Protein AF-A0A942BQK1-F1 (afdb_monomer_lite)

Structure (mmCIF, N/CA/C/O backbone):
data_AF-A0A942BQK1-F1
#
_entry.id   AF-A0A942BQK1-F1
#
loop_
_atom_site.group_PDB
_atom_site.id
_atom_site.type_symbol
_atom_site.label_atom_id
_atom_site.label_alt_id
_atom_site.label_comp_id
_atom_site.label_asym_id
_atom_site.label_entity_id
_atom_site.label_seq_id
_atom_site.pdbx_PDB_ins_code
_atom_site.Cartn_x
_atom_site.Cartn_y
_atom_site.Cartn_z
_atom_site.occupancy
_atom_site.B_iso_or_equiv
_atom_site.auth_seq_id
_atom_site.auth_comp_id
_atom_site.auth_asym_id
_atom_site.auth_atom_id
_atom_site.pdbx_PDB_model_num
ATOM 1 N N . MET A 1 1 ? -30.907 26.603 32.300 1.00 36.03 1 MET A N 1
ATOM 2 C CA . MET A 1 1 ? -31.462 25.713 31.264 1.00 36.03 1 MET A CA 1
ATOM 3 C C . MET A 1 1 ? -30.395 24.688 30.952 1.00 36.03 1 MET A C 1
ATOM 5 O O . MET A 1 1 ? -29.462 24.978 30.222 1.00 36.03 1 MET A O 1
ATOM 9 N N . THR A 1 2 ? -30.452 23.562 31.649 1.00 35.31 2 THR A N 1
ATOM 10 C CA . THR A 1 2 ? -29.649 22.375 31.368 1.00 35.31 2 THR A CA 1
ATOM 11 C C . THR A 1 2 ? -30.261 21.723 30.138 1.00 35.31 2 THR A C 1
ATOM 13 O O . THR A 1 2 ? -31.384 21.232 30.216 1.00 35.31 2 THR A O 1
ATOM 16 N N . GLU A 1 3 ? -29.575 21.792 28.996 1.00 35.88 3 GLU A N 1
ATOM 17 C CA . GLU A 1 3 ? -29.924 20.974 27.835 1.00 35.88 3 GLU A CA 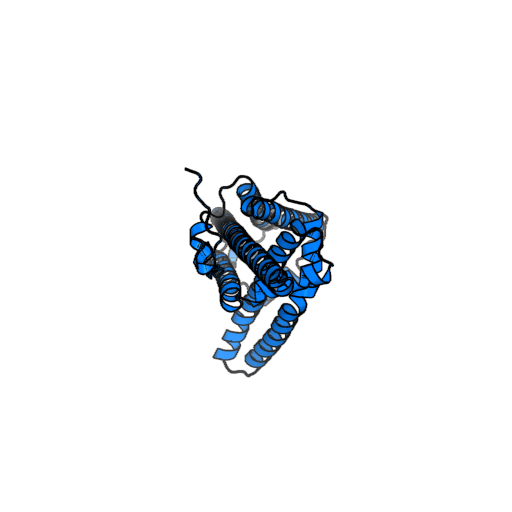1
ATOM 18 C C . GLU A 1 3 ? -29.889 19.513 28.283 1.00 35.88 3 GLU A C 1
ATOM 20 O O . GLU A 1 3 ? -28.840 18.973 28.638 1.00 35.88 3 GLU A O 1
ATOM 25 N N . SER A 1 4 ? -31.059 18.883 28.335 1.00 40.03 4 SER A N 1
ATOM 26 C CA . SER A 1 4 ? -31.153 17.436 28.366 1.00 40.03 4 SER A CA 1
ATOM 27 C C . SER A 1 4 ? -30.557 16.948 27.052 1.00 40.03 4 SER A C 1
ATOM 29 O O . SER A 1 4 ? -31.209 17.032 26.013 1.00 40.03 4 SER A O 1
ATOM 31 N N . HIS A 1 5 ? -29.305 16.490 27.075 1.00 42.09 5 HIS A N 1
ATOM 32 C CA . HIS A 1 5 ? -28.792 15.649 26.003 1.00 42.09 5 HIS A CA 1
ATOM 33 C C . HIS A 1 5 ? -29.666 14.392 25.971 1.00 42.09 5 HIS A C 1
ATOM 35 O O . HIS A 1 5 ? -29.462 13.457 26.747 1.00 42.09 5 HIS A O 1
ATOM 41 N N . GLU A 1 6 ? -30.699 14.423 25.129 1.00 51.16 6 GLU A N 1
ATOM 42 C CA . GLU A 1 6 ? -31.489 13.260 24.749 1.00 51.16 6 GLU A CA 1
ATOM 43 C C . GLU A 1 6 ? -30.509 12.179 24.295 1.00 51.16 6 GLU A C 1
ATOM 45 O O . GLU A 1 6 ? -29.689 12.405 23.400 1.00 51.16 6 GLU A O 1
ATOM 50 N N . ARG A 1 7 ? -30.527 11.024 24.971 1.00 55.69 7 ARG A N 1
ATOM 51 C CA . ARG A 1 7 ? -29.708 9.889 24.544 1.00 55.69 7 ARG A CA 1
ATOM 52 C C . ARG A 1 7 ? -30.152 9.494 23.134 1.00 55.69 7 ARG A C 1
ATOM 54 O O . ARG A 1 7 ? -31.357 9.347 22.924 1.00 55.69 7 ARG A O 1
ATOM 61 N N . PRO A 1 8 ? -29.219 9.294 22.192 1.00 53.94 8 PRO A N 1
ATOM 62 C CA . PRO A 1 8 ? -29.569 8.852 20.851 1.00 53.94 8 PRO A CA 1
ATOM 63 C C . PRO A 1 8 ? -30.293 7.502 20.926 1.00 53.94 8 PRO A C 1
ATOM 65 O O . PRO A 1 8 ? -29.850 6.593 21.625 1.00 53.94 8 PRO A O 1
ATOM 68 N N . VAL A 1 9 ? -31.426 7.387 20.232 1.00 60.22 9 VAL A N 1
ATOM 69 C CA . VAL A 1 9 ? -32.245 6.160 20.180 1.00 60.22 9 VAL A CA 1
ATOM 70 C C . VAL A 1 9 ? -31.764 5.245 19.047 1.00 60.22 9 VAL A C 1
ATOM 72 O O . VAL A 1 9 ? -31.902 4.024 19.114 1.00 60.22 9 VAL A O 1
ATOM 75 N N . SER A 1 10 ? -31.136 5.821 18.020 1.00 58.88 10 SER A N 1
ATOM 76 C CA . SER A 1 10 ? -30.525 5.114 16.899 1.00 58.88 10 SER A CA 1
ATOM 77 C C . SER A 1 10 ? -29.184 5.735 16.510 1.00 58.88 10 SER A C 1
ATOM 79 O O . SER A 1 10 ? -28.980 6.943 16.595 1.00 58.88 10 SER A O 1
ATOM 81 N N . ILE A 1 11 ? -28.272 4.919 15.973 1.00 57.97 11 ILE A N 1
ATOM 82 C CA . ILE A 1 11 ? -27.009 5.403 15.388 1.00 57.97 11 ILE A CA 1
ATOM 83 C C . ILE A 1 11 ? -27.225 6.324 14.177 1.00 57.97 11 ILE A C 1
ATOM 85 O O . ILE A 1 11 ? -26.330 7.070 13.784 1.00 57.97 11 ILE A O 1
ATOM 89 N N . HIS A 1 12 ? -28.413 6.263 13.572 1.00 59.88 12 HIS A N 1
ATOM 90 C CA . HIS A 1 12 ? -28.810 7.140 12.476 1.00 59.88 12 HIS A CA 1
ATOM 91 C C . HIS A 1 12 ? -29.176 8.555 12.941 1.00 59.88 12 HIS A C 1
ATOM 93 O O . HIS A 1 12 ? -29.188 9.459 12.107 1.00 59.88 12 HIS A O 1
ATOM 99 N N . ASP A 1 13 ? -29.410 8.746 14.242 1.00 58.25 13 ASP A N 1
ATOM 100 C CA . ASP A 1 13 ? -29.770 10.039 14.828 1.00 58.25 13 ASP A CA 1
ATOM 101 C C . ASP A 1 13 ? -28.526 10.871 15.183 1.00 58.25 13 ASP A C 1
ATOM 103 O O . ASP A 1 13 ? -28.621 12.085 15.349 1.00 58.25 13 ASP A O 1
ATOM 107 N N . GLU A 1 14 ? -27.339 10.249 15.242 1.00 58.75 14 GLU A N 1
ATOM 108 C CA . GLU A 1 14 ? -26.081 10.968 15.440 1.00 58.75 14 GLU A CA 1
ATOM 109 C C . GLU A 1 14 ? -25.562 11.568 14.116 1.00 58.75 14 GLU A C 1
ATOM 111 O O . GLU A 1 14 ? -25.154 10.832 13.200 1.00 58.75 14 GLU A O 1
ATOM 116 N N . PRO A 1 15 ? -25.520 12.911 13.986 1.00 58.66 15 PRO A N 1
ATOM 117 C CA . PRO A 1 15 ? -25.059 13.562 12.770 1.00 58.66 15 PRO A CA 1
ATOM 118 C C . PRO A 1 15 ? -23.592 13.208 12.498 1.00 58.66 15 PRO A C 1
ATOM 120 O O . PRO A 1 15 ? -22.679 13.630 13.203 1.00 58.66 15 PRO A O 1
ATOM 123 N N . GLY A 1 16 ? -23.365 12.437 11.432 1.00 67.00 16 GLY A N 1
ATOM 124 C CA . GLY A 1 16 ? -22.031 12.037 10.980 1.00 67.00 16 GLY A CA 1
ATOM 125 C C . GLY A 1 16 ? -21.682 10.557 11.153 1.00 67.00 16 GLY A C 1
ATOM 126 O O . GLY A 1 16 ? -20.652 10.159 10.615 1.00 67.00 16 GLY A O 1
ATOM 127 N N . LEU A 1 17 ? -22.523 9.730 11.795 1.00 74.94 17 LEU A N 1
ATOM 128 C CA . LEU A 1 17 ? -22.287 8.282 11.988 1.00 74.94 17 LEU A CA 1
ATOM 129 C C . LEU A 1 17 ? -23.033 7.355 11.012 1.00 74.94 17 LEU A C 1
ATOM 131 O O . LEU A 1 17 ? -23.065 6.137 11.197 1.00 74.94 17 LEU A O 1
ATOM 135 N N . GLY A 1 18 ? -23.571 7.901 9.920 1.00 75.00 18 GLY A N 1
ATOM 136 C CA . GLY A 1 18 ? -24.198 7.102 8.866 1.00 75.00 18 GLY A CA 1
ATOM 137 C C . GLY A 1 18 ? -23.266 6.032 8.255 1.00 75.00 18 GLY A C 1
ATOM 138 O O . GLY A 1 18 ? -22.034 6.123 8.359 1.00 75.00 18 GLY A O 1
ATOM 139 N N . PRO A 1 19 ? -23.829 5.009 7.581 1.00 76.56 19 PRO A N 1
ATOM 140 C CA . PRO A 1 19 ? -23.046 3.966 6.926 1.00 76.56 19 PRO A CA 1
ATOM 141 C C . PRO A 1 19 ? -22.181 4.571 5.813 1.00 76.56 19 PRO A C 1
ATOM 143 O O . PRO A 1 19 ? -22.684 5.082 4.814 1.00 76.56 19 PRO A O 1
ATOM 146 N N . ARG A 1 20 ? -20.858 4.518 5.994 1.00 85.88 20 ARG A N 1
ATOM 147 C CA . ARG A 1 20 ? -19.873 5.086 5.067 1.00 85.88 20 ARG A CA 1
ATOM 148 C C . ARG A 1 20 ? -18.801 4.062 4.728 1.00 85.88 20 ARG A C 1
ATOM 150 O O . ARG A 1 20 ? -18.154 3.510 5.614 1.00 85.88 20 ARG A O 1
ATOM 157 N N . GLY A 1 21 ? -18.597 3.848 3.434 1.00 86.38 21 GLY A N 1
ATOM 158 C CA . GLY A 1 21 ? -17.525 3.010 2.912 1.00 86.38 21 GLY A CA 1
ATOM 159 C C . GLY A 1 21 ? -16.200 3.764 2.718 1.00 86.38 21 GLY A C 1
ATOM 160 O O . GLY A 1 21 ? -16.190 5.006 2.711 1.00 86.38 21 GLY A O 1
ATOM 161 N N . PRO A 1 22 ? -15.072 3.047 2.550 1.00 89.00 22 PRO A N 1
ATOM 162 C CA . PRO A 1 22 ? -13.752 3.617 2.278 1.00 89.00 22 PRO A CA 1
ATOM 163 C C . PRO A 1 22 ? -13.703 4.694 1.187 1.00 89.00 22 PRO A C 1
ATOM 165 O O . PRO A 1 22 ? -12.992 5.688 1.349 1.00 89.00 22 PRO A O 1
ATOM 168 N N . TRP A 1 23 ? -14.456 4.547 0.091 1.00 92.00 23 TRP A N 1
ATOM 169 C CA . TRP A 1 23 ? -14.426 5.519 -1.013 1.00 92.00 23 TRP A CA 1
ATOM 170 C C . TRP A 1 23 ? -14.928 6.903 -0.607 1.00 92.00 23 TRP A C 1
ATOM 172 O O . TRP A 1 23 ? -14.429 7.912 -1.109 1.00 92.00 23 TRP A O 1
ATOM 182 N N . SER A 1 24 ? -15.856 6.967 0.351 1.00 91.38 24 SER A N 1
ATOM 183 C CA . SER A 1 24 ? -16.411 8.235 0.832 1.00 91.38 24 SER A CA 1
ATOM 184 C C . SER A 1 24 ? -15.367 9.130 1.512 1.00 91.38 24 SER A C 1
ATOM 186 O O . SER A 1 24 ? -15.575 10.336 1.619 1.00 91.38 24 SER A O 1
ATOM 188 N N . PHE A 1 25 ? -14.230 8.568 1.938 1.00 90.56 25 PHE A N 1
ATOM 189 C CA . PHE A 1 25 ? -13.158 9.293 2.626 1.00 90.56 25 PHE A CA 1
ATOM 190 C C . PHE A 1 25 ? -12.050 9.785 1.687 1.00 90.56 25 PHE A C 1
ATOM 192 O O . PHE A 1 25 ? -11.159 10.515 2.126 1.00 90.56 25 PHE A O 1
ATOM 199 N N . LEU A 1 26 ? -12.084 9.425 0.398 1.00 88.88 26 LEU A N 1
ATOM 200 C CA . LEU A 1 26 ? -11.042 9.800 -0.564 1.00 88.88 26 LEU A CA 1
ATOM 201 C C . LEU A 1 26 ? -10.900 11.319 -0.683 1.00 88.88 26 LEU A C 1
ATOM 203 O O . LEU A 1 26 ? -9.794 11.850 -0.593 1.00 88.88 26 LEU A O 1
ATOM 207 N N . LYS A 1 27 ? -12.020 12.033 -0.832 1.00 87.69 27 LYS A N 1
ATOM 208 C CA . LYS A 1 27 ? -12.021 13.494 -0.984 1.00 87.69 27 LYS A CA 1
ATOM 209 C C . LYS A 1 27 ? -11.527 14.200 0.282 1.00 87.69 27 LYS A C 1
ATOM 211 O O . LYS A 1 27 ? -10.695 15.096 0.197 1.00 87.69 27 LYS A O 1
ATOM 216 N N . GLU A 1 28 ? -11.985 13.753 1.448 1.00 86.00 28 GLU A N 1
ATOM 217 C CA . GLU A 1 28 ? -11.607 14.306 2.760 1.00 86.00 28 GLU A CA 1
ATOM 218 C C . GLU A 1 28 ? -10.127 14.070 3.102 1.00 86.00 28 GLU A C 1
ATOM 220 O O . GLU A 1 28 ? -9.515 14.811 3.870 1.00 86.00 28 GLU A O 1
ATOM 225 N N . SER A 1 29 ? -9.531 13.032 2.514 1.00 85.56 29 SER A N 1
ATOM 226 C CA . SER A 1 29 ? -8.146 12.637 2.770 1.00 85.56 29 SER A CA 1
ATOM 227 C C . SER A 1 29 ? -7.123 13.379 1.904 1.00 85.56 29 SER A C 1
ATOM 229 O O . SER A 1 29 ? -5.916 13.199 2.096 1.00 85.56 29 SER A O 1
ATOM 231 N N . ALA A 1 30 ? -7.570 14.220 0.967 1.00 80.62 30 ALA A N 1
ATOM 232 C CA . ALA A 1 30 ? -6.698 15.063 0.159 1.00 80.62 30 ALA A CA 1
ATOM 233 C C . ALA A 1 30 ? -6.281 16.343 0.925 1.00 80.62 30 ALA A C 1
ATOM 235 O O . ALA A 1 30 ? -7.073 16.884 1.694 1.00 80.62 30 ALA A O 1
ATOM 236 N N . PRO A 1 31 ? -5.052 16.868 0.741 1.00 72.00 31 PRO A N 1
ATOM 237 C CA . PRO A 1 31 ? -3.947 16.321 -0.049 1.00 72.00 31 PRO A CA 1
ATOM 238 C C . PRO A 1 31 ? -3.065 15.340 0.747 1.00 72.00 31 PRO A C 1
ATOM 240 O O . PRO A 1 31 ? -2.673 15.590 1.886 1.00 72.00 31 PRO A O 1
ATOM 243 N N . GLY A 1 32 ? -2.690 14.224 0.125 1.00 58.88 32 GLY A N 1
ATOM 244 C CA . GLY A 1 32 ? -2.044 13.087 0.789 1.00 58.88 32 GLY A CA 1
ATOM 245 C C . GLY A 1 32 ? -0.566 13.214 1.175 1.00 58.88 32 GLY A C 1
ATOM 246 O O . GLY A 1 32 ? -0.039 12.262 1.732 1.00 58.88 32 GLY A O 1
ATOM 247 N N . GLY A 1 33 ? 0.131 14.321 0.881 1.00 58.78 33 GLY A N 1
ATOM 248 C CA . GLY A 1 33 ? 1.608 14.311 0.877 1.00 58.78 33 GLY A CA 1
ATOM 249 C C . GLY A 1 33 ? 2.349 15.448 1.583 1.00 58.78 33 GLY A C 1
ATOM 250 O O . GLY A 1 33 ? 3.558 15.340 1.757 1.00 58.78 33 GLY A O 1
ATOM 251 N N . PHE A 1 34 ? 1.680 16.522 2.013 1.00 64.69 34 PHE A N 1
ATOM 252 C CA . PHE A 1 34 ? 2.375 17.741 2.472 1.00 64.69 34 PHE A CA 1
ATOM 253 C C . PHE A 1 34 ? 2.489 17.899 3.996 1.00 64.69 34 PHE A C 1
ATOM 255 O O . PHE A 1 34 ? 2.969 18.925 4.472 1.00 64.69 34 PHE A O 1
ATOM 262 N N . SER A 1 35 ? 2.091 16.897 4.787 1.00 68.25 35 SER A N 1
ATOM 263 C CA . SER A 1 35 ? 2.329 16.931 6.236 1.00 68.25 35 SER A CA 1
ATOM 264 C C . SER A 1 35 ? 3.811 16.693 6.572 1.00 68.25 35 SER A C 1
ATOM 266 O O . SER A 1 35 ? 4.585 16.199 5.747 1.00 68.25 35 SER A O 1
ATOM 268 N N . GLY A 1 36 ? 4.227 17.010 7.805 1.00 71.25 36 GLY A N 1
ATOM 269 C CA . GLY A 1 36 ? 5.602 16.785 8.272 1.00 71.25 36 GLY A CA 1
ATOM 270 C C . GLY A 1 36 ? 6.096 15.349 8.048 1.00 71.25 36 GLY A C 1
ATOM 271 O O . GLY A 1 36 ? 7.174 15.153 7.492 1.00 71.25 36 GLY A O 1
ATOM 272 N N . SER A 1 37 ? 5.279 14.353 8.392 1.00 70.62 37 SER A N 1
ATOM 273 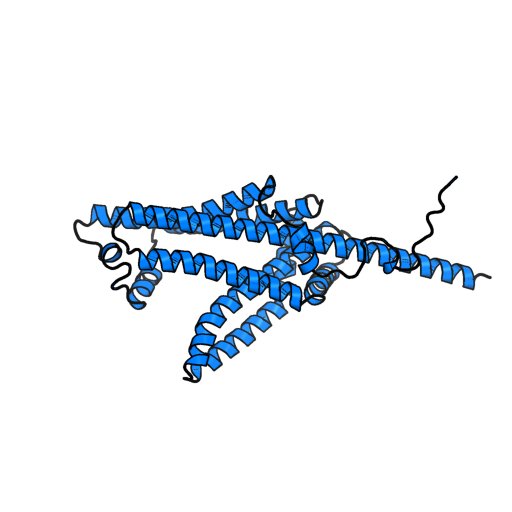C CA . SER A 1 37 ? 5.529 12.928 8.129 1.00 70.62 37 SER A CA 1
ATOM 274 C C . SER A 1 37 ? 5.396 12.538 6.652 1.00 70.62 37 SER A C 1
ATOM 276 O O . SER A 1 37 ? 6.138 11.676 6.183 1.00 70.62 37 SER A O 1
ATOM 278 N N . GLY A 1 38 ? 4.512 13.198 5.896 1.00 74.50 38 GLY A N 1
ATOM 279 C CA . GLY A 1 38 ? 4.363 13.001 4.450 1.00 74.50 38 GLY A CA 1
ATOM 280 C C . GLY A 1 38 ? 5.633 13.352 3.668 1.00 74.50 38 GLY A C 1
ATOM 281 O O . GLY A 1 38 ? 6.001 12.640 2.737 1.00 74.50 38 GLY A O 1
ATOM 282 N N . ARG A 1 39 ? 6.386 14.369 4.112 1.00 81.50 39 ARG A N 1
ATOM 283 C CA . ARG A 1 39 ? 7.685 14.738 3.514 1.00 81.50 39 ARG A CA 1
ATOM 284 C C . ARG A 1 39 ? 8.745 13.641 3.639 1.00 81.50 39 ARG A C 1
ATOM 286 O O . ARG A 1 39 ? 9.497 13.424 2.695 1.00 81.50 39 ARG A O 1
ATOM 293 N N . TRP A 1 40 ? 8.779 12.912 4.757 1.00 81.38 40 TRP A N 1
ATOM 294 C CA . TRP A 1 40 ? 9.679 11.761 4.921 1.00 81.38 40 TRP A CA 1
ATOM 295 C C . TRP A 1 40 ? 9.328 10.616 3.976 1.00 81.38 40 TRP A C 1
ATOM 297 O O . TRP A 1 40 ? 10.217 9.937 3.468 1.00 81.38 40 TRP A O 1
ATOM 307 N N . LEU A 1 41 ? 8.035 10.428 3.709 1.00 82.69 41 LEU A N 1
ATOM 308 C CA . LEU A 1 41 ? 7.563 9.447 2.744 1.00 82.69 41 LEU A CA 1
ATOM 309 C C . LEU A 1 41 ? 7.985 9.841 1.318 1.00 82.69 41 LEU A C 1
ATOM 311 O O . LEU A 1 41 ? 8.549 9.010 0.613 1.00 82.69 41 LEU A O 1
ATOM 315 N N . LEU A 1 42 ? 7.823 11.111 0.928 1.00 83.50 42 LEU A N 1
ATOM 316 C CA . LEU A 1 42 ? 8.332 11.629 -0.352 1.00 83.50 42 LEU A CA 1
ATOM 317 C C . LEU A 1 42 ? 9.854 11.446 -0.483 1.00 83.50 42 LEU A C 1
ATOM 319 O O . LEU A 1 42 ? 10.320 10.923 -1.491 1.00 83.50 42 LEU A O 1
ATOM 323 N N . GLY A 1 43 ? 10.620 11.818 0.548 1.00 79.31 43 GLY A N 1
ATOM 324 C CA . GLY A 1 43 ? 12.080 11.689 0.556 1.00 79.31 43 GLY A CA 1
ATOM 325 C C . GLY A 1 43 ? 12.567 10.239 0.472 1.00 79.31 43 GLY A C 1
ATOM 326 O O . GLY A 1 43 ? 13.496 9.952 -0.278 1.00 79.31 43 GLY A O 1
ATOM 327 N N . GLY A 1 44 ? 11.916 9.309 1.180 1.00 79.38 44 GLY A N 1
ATOM 328 C CA . GLY A 1 44 ? 12.255 7.883 1.128 1.00 79.38 44 GLY A CA 1
ATOM 329 C C . GLY A 1 44 ? 12.033 7.272 -0.258 1.00 79.38 44 GLY A C 1
ATOM 330 O O . GLY A 1 44 ? 12.902 6.571 -0.771 1.00 79.38 44 GLY A O 1
ATOM 331 N N . TRP A 1 45 ? 10.905 7.590 -0.900 1.00 82.94 45 TRP A N 1
ATOM 332 C CA . TRP A 1 45 ? 10.623 7.154 -2.272 1.00 82.94 45 TRP A CA 1
ATOM 333 C C . TRP A 1 45 ? 11.554 7.795 -3.299 1.00 82.94 45 TRP A C 1
ATOM 335 O O . TRP A 1 45 ? 11.983 7.122 -4.234 1.00 82.94 45 TRP A O 1
ATOM 345 N N . LEU A 1 46 ? 11.908 9.068 -3.110 1.00 80.25 46 LEU A N 1
ATOM 346 C CA . LEU A 1 46 ? 12.890 9.746 -3.947 1.00 80.25 46 LEU A CA 1
ATOM 347 C C . LEU A 1 46 ? 14.254 9.047 -3.851 1.00 80.25 46 LEU A C 1
ATOM 349 O O . LEU A 1 46 ? 14.842 8.738 -4.878 1.00 80.25 46 LEU A O 1
ATOM 353 N N . LEU A 1 47 ? 14.719 8.718 -2.641 1.00 73.38 47 LEU A N 1
ATOM 354 C CA . LEU A 1 47 ? 15.974 7.991 -2.427 1.00 73.38 47 LEU A CA 1
ATOM 355 C C . LEU A 1 47 ? 15.946 6.592 -3.067 1.00 73.38 47 LEU A C 1
ATOM 357 O O . LEU A 1 47 ? 16.918 6.188 -3.703 1.00 73.38 47 LEU A O 1
ATOM 361 N N . MET A 1 48 ? 14.815 5.886 -2.962 1.00 72.69 48 MET A N 1
ATOM 362 C CA . MET A 1 48 ? 14.610 4.575 -3.588 1.00 72.69 48 MET A CA 1
ATOM 363 C C . MET A 1 48 ? 14.606 4.639 -5.123 1.00 72.69 48 MET A C 1
ATOM 365 O O . MET A 1 48 ? 15.040 3.689 -5.763 1.00 72.69 48 MET A O 1
ATOM 369 N N . ALA A 1 49 ? 14.135 5.736 -5.721 1.00 71.69 49 ALA A N 1
ATOM 370 C CA . ALA A 1 49 ? 14.128 5.919 -7.174 1.00 71.69 49 ALA A CA 1
ATOM 371 C C . ALA A 1 49 ? 15.474 6.422 -7.714 1.00 71.69 49 ALA A C 1
ATOM 373 O O . ALA A 1 49 ? 15.940 5.978 -8.761 1.00 71.69 49 ALA A O 1
ATOM 374 N N . ILE A 1 50 ? 16.111 7.335 -6.981 1.00 66.94 50 ILE A N 1
ATOM 375 C CA . ILE A 1 50 ? 17.380 7.965 -7.341 1.00 66.94 50 ILE A CA 1
ATOM 376 C C . ILE A 1 50 ? 18.540 6.986 -7.180 1.00 66.94 50 ILE A C 1
ATOM 378 O O . ILE A 1 50 ? 19.373 6.918 -8.071 1.00 66.94 50 ILE A O 1
ATOM 382 N N . GLY A 1 51 ? 18.601 6.200 -6.102 1.00 64.75 51 GLY A N 1
ATOM 383 C CA . GLY A 1 51 ? 19.730 5.296 -5.842 1.00 64.75 51 GLY A CA 1
ATOM 384 C C . GLY A 1 51 ? 20.028 4.342 -7.010 1.00 64.75 51 GLY A C 1
ATOM 385 O O . GLY A 1 51 ? 21.119 4.408 -7.576 1.00 64.75 51 GLY A O 1
ATOM 386 N N . PRO A 1 52 ? 19.060 3.512 -7.440 1.00 61.66 52 PRO A N 1
ATOM 387 C CA . PRO A 1 52 ? 19.216 2.638 -8.598 1.00 61.66 52 PRO A CA 1
ATOM 388 C C . PRO A 1 52 ? 19.456 3.412 -9.897 1.00 61.66 52 PRO A C 1
ATOM 390 O O . PRO A 1 52 ? 20.311 3.016 -10.678 1.00 61.66 52 PRO A O 1
ATOM 393 N N . ALA A 1 53 ? 18.765 4.537 -10.122 1.00 60.78 53 ALA A N 1
ATOM 394 C CA . ALA A 1 53 ? 18.944 5.339 -11.334 1.00 60.78 53 ALA A CA 1
ATOM 395 C C . ALA A 1 53 ? 20.352 5.954 -11.439 1.00 60.78 53 ALA A C 1
ATOM 397 O O . ALA A 1 53 ? 20.927 5.968 -12.522 1.00 60.78 53 ALA A O 1
ATOM 398 N N . PHE A 1 54 ? 20.931 6.423 -10.329 1.00 61.69 54 PHE A N 1
ATOM 399 C CA . PHE A 1 54 ? 22.285 6.981 -10.276 1.00 61.69 54 PHE A CA 1
ATOM 400 C C . PHE A 1 54 ? 23.357 5.904 -10.376 1.00 61.69 54 PHE A C 1
ATOM 402 O O . PHE A 1 54 ? 24.336 6.106 -11.091 1.00 61.69 54 PHE A O 1
ATOM 409 N N . LEU A 1 55 ? 23.178 4.759 -9.712 1.00 60.91 55 LEU A N 1
ATOM 410 C CA . LEU A 1 55 ? 24.059 3.603 -9.895 1.00 60.91 55 LEU A CA 1
ATOM 411 C C . LEU A 1 55 ? 24.055 3.151 -11.355 1.00 60.91 55 LEU A C 1
ATOM 413 O O . LEU A 1 55 ? 25.113 2.898 -11.925 1.00 60.91 55 LEU A O 1
ATOM 417 N N . TRP A 1 56 ? 22.879 3.137 -11.982 1.00 55.94 56 TRP A N 1
ATOM 418 C CA . TRP A 1 56 ? 22.738 2.709 -13.363 1.00 55.94 56 TRP A CA 1
ATOM 419 C C . TRP A 1 56 ? 23.291 3.722 -14.364 1.00 55.94 56 TRP A C 1
ATOM 421 O O . TRP A 1 56 ? 24.039 3.352 -15.264 1.00 55.94 56 TRP A O 1
ATOM 431 N N . ALA A 1 57 ? 23.043 5.014 -14.147 1.00 57.56 57 ALA A N 1
ATOM 432 C CA . ALA A 1 57 ? 23.661 6.083 -14.923 1.00 57.56 57 ALA A CA 1
ATOM 433 C C . ALA A 1 57 ? 25.193 6.084 -14.781 1.00 57.56 57 ALA A C 1
ATOM 435 O O . ALA A 1 57 ? 25.890 6.263 -15.776 1.00 57.56 57 ALA A O 1
ATOM 436 N N . SER A 1 58 ? 25.720 5.849 -13.575 1.00 56.81 58 SER A N 1
ATOM 437 C CA . SER A 1 58 ? 27.167 5.828 -13.319 1.00 56.81 58 SER A CA 1
ATOM 438 C C . SER A 1 58 ? 27.830 4.614 -13.961 1.00 56.81 58 SER A C 1
ATOM 440 O O . SER A 1 58 ? 28.856 4.767 -14.612 1.00 56.81 58 SER A O 1
ATOM 442 N N . TYR A 1 59 ? 27.218 3.432 -13.853 1.00 54.56 59 TYR A N 1
ATOM 443 C CA . TYR A 1 59 ? 27.681 2.215 -14.523 1.00 54.56 59 TYR A CA 1
ATOM 444 C C . TYR A 1 59 ? 27.712 2.378 -16.048 1.00 54.56 59 TYR A C 1
ATOM 446 O O . TYR A 1 59 ? 28.720 2.071 -16.685 1.00 54.56 59 TYR A O 1
ATOM 454 N N . LEU A 1 60 ? 26.639 2.927 -16.632 1.00 52.66 60 LEU A N 1
ATOM 455 C CA . LEU A 1 60 ? 26.572 3.204 -18.067 1.00 52.66 60 LEU A CA 1
ATOM 456 C C . LEU A 1 60 ? 27.636 4.230 -18.492 1.00 52.66 60 LEU A C 1
ATOM 458 O O . LEU A 1 60 ? 28.295 4.031 -19.509 1.00 52.66 60 LEU A O 1
ATOM 462 N N . MET A 1 61 ? 27.855 5.293 -17.706 1.00 54.38 61 MET A N 1
ATOM 463 C CA . MET A 1 61 ? 28.902 6.287 -17.980 1.00 54.38 61 MET A CA 1
ATOM 464 C C . MET A 1 61 ? 30.320 5.708 -17.862 1.00 54.38 61 MET A C 1
ATOM 466 O O . MET A 1 61 ? 31.177 6.029 -18.686 1.00 54.38 61 MET A O 1
ATOM 470 N N . ASP A 1 62 ? 30.583 4.851 -16.881 1.00 49.94 62 ASP A N 1
ATOM 471 C CA . ASP A 1 62 ? 31.904 4.250 -16.674 1.00 49.94 62 ASP A CA 1
ATOM 472 C C . ASP A 1 62 ? 32.245 3.250 -17.793 1.00 49.94 62 ASP A C 1
ATOM 474 O O . ASP A 1 62 ? 33.327 3.297 -18.379 1.00 49.94 62 ASP A O 1
ATOM 478 N N . HIS A 1 63 ? 31.261 2.454 -18.227 1.00 46.78 63 HIS A N 1
ATOM 479 C CA . HIS A 1 63 ? 31.404 1.575 -19.393 1.00 46.78 63 HIS A CA 1
ATOM 480 C C . HIS A 1 63 ? 31.657 2.346 -20.697 1.00 46.78 63 HIS A C 1
ATOM 482 O O . HIS A 1 63 ? 32.420 1.873 -21.541 1.00 46.78 63 HIS A O 1
ATOM 488 N N . THR A 1 64 ? 31.087 3.548 -20.857 1.00 45.88 64 THR A N 1
ATOM 489 C CA . THR A 1 64 ? 31.391 4.421 -22.009 1.00 45.88 64 THR A CA 1
ATOM 490 C C . THR A 1 64 ? 32.775 5.074 -21.948 1.00 45.88 64 THR A C 1
ATOM 492 O O . THR A 1 64 ? 33.288 5.483 -22.986 1.00 45.88 64 THR A O 1
ATOM 495 N N . ARG A 1 65 ? 33.392 5.183 -20.762 1.00 43.97 65 ARG A N 1
ATOM 496 C CA . ARG A 1 65 ? 34.698 5.840 -20.573 1.00 43.97 65 ARG A CA 1
ATOM 497 C C . ARG A 1 65 ? 35.882 4.877 -20.628 1.00 43.97 65 ARG A C 1
ATOM 499 O O . ARG A 1 65 ? 36.927 5.263 -21.138 1.00 43.97 65 ARG A O 1
ATOM 506 N N . VAL A 1 66 ? 35.735 3.655 -20.116 1.00 40.84 66 VAL A N 1
ATOM 507 C CA . VAL A 1 66 ? 36.860 2.717 -19.937 1.00 40.84 66 VAL A CA 1
ATOM 508 C C . VAL A 1 66 ? 37.118 1.840 -21.168 1.00 40.84 66 VAL A C 1
ATOM 510 O O . VAL A 1 66 ? 38.247 1.409 -21.379 1.00 40.84 66 VAL A O 1
ATOM 513 N N . SER A 1 67 ? 36.117 1.587 -22.016 1.00 36.25 67 SER A N 1
ATOM 514 C CA . SER A 1 67 ? 36.245 0.561 -23.061 1.00 36.25 67 SER A CA 1
ATOM 515 C C . SER A 1 67 ? 36.677 1.050 -24.446 1.00 36.25 67 SER A C 1
ATOM 517 O O . SER A 1 67 ? 36.969 0.196 -25.275 1.00 36.25 67 SER A O 1
ATOM 519 N N . GLY A 1 68 ? 36.732 2.360 -24.748 1.00 36.97 68 GLY A N 1
ATOM 520 C CA . GLY A 1 68 ? 37.134 2.884 -26.077 1.00 36.97 68 GLY A CA 1
ATOM 521 C C . GLY A 1 68 ? 36.359 2.309 -27.283 1.00 36.97 68 GLY A C 1
ATOM 522 O O . GLY A 1 68 ? 36.636 2.632 -28.434 1.00 36.97 68 GLY A O 1
ATOM 523 N N . GLY A 1 69 ? 35.378 1.462 -27.010 1.00 36.69 69 GLY A N 1
ATOM 524 C CA . GLY A 1 69 ? 34.571 0.687 -27.914 1.00 36.69 69 GLY A CA 1
ATOM 525 C C . GLY A 1 69 ? 33.145 0.941 -27.492 1.00 36.69 69 GLY A C 1
ATOM 526 O O . GLY A 1 69 ? 32.828 1.074 -26.309 1.00 36.69 69 GLY A O 1
ATOM 527 N N . TRP A 1 70 ? 32.289 1.116 -28.480 1.00 34.66 70 TRP A N 1
ATOM 528 C CA . TRP A 1 70 ? 30.899 1.419 -28.245 1.00 34.66 70 TRP A CA 1
ATOM 529 C C . TRP A 1 70 ? 30.308 0.260 -27.449 1.00 34.66 70 TRP A C 1
ATOM 531 O O . TRP A 1 70 ? 30.094 -0.825 -27.985 1.00 34.66 70 TRP A O 1
ATOM 541 N N . SER A 1 71 ? 30.049 0.480 -26.157 1.00 38.88 71 SER A N 1
ATOM 542 C CA . SER A 1 71 ? 29.013 -0.280 -25.477 1.00 38.88 71 SER A CA 1
ATOM 543 C C . SER A 1 71 ? 27.793 -0.168 -26.380 1.00 38.88 71 SER A C 1
ATOM 545 O O . SER A 1 71 ? 27.312 0.925 -26.674 1.00 38.88 71 SER A O 1
ATOM 547 N N . ALA A 1 72 ? 27.364 -1.299 -26.919 1.00 41.09 72 ALA A N 1
ATOM 548 C CA . ALA A 1 72 ? 26.264 -1.358 -27.862 1.00 41.09 72 ALA A CA 1
ATOM 549 C C . ALA A 1 72 ? 24.936 -0.966 -27.169 1.00 41.09 72 ALA A C 1
ATOM 551 O O . ALA A 1 72 ? 23.943 -0.680 -27.827 1.00 41.09 72 ALA A O 1
ATOM 552 N N . LEU A 1 73 ? 24.913 -0.879 -25.830 1.00 39.62 73 LEU A N 1
ATOM 553 C CA . LEU A 1 73 ? 23.707 -0.597 -25.054 1.00 39.62 73 LEU A CA 1
ATOM 554 C C . LEU A 1 73 ? 23.145 0.821 -25.254 1.00 39.62 73 LEU A C 1
ATOM 556 O O . LEU A 1 73 ? 21.956 0.911 -25.538 1.00 39.62 73 LEU A O 1
ATOM 560 N N . PRO A 1 74 ? 23.913 1.927 -25.142 1.00 44.53 74 PRO A N 1
ATOM 561 C CA . PRO A 1 74 ? 23.392 3.263 -25.445 1.00 44.53 74 PRO A CA 1
ATOM 562 C C . PRO A 1 74 ? 23.013 3.437 -26.926 1.00 44.53 74 PRO A C 1
ATOM 564 O O . PRO A 1 74 ? 21.977 4.025 -27.233 1.00 44.53 74 PRO A O 1
ATOM 567 N N . ALA A 1 75 ? 23.802 2.867 -27.845 1.00 40.69 75 ALA A N 1
ATOM 568 C CA . ALA A 1 75 ? 23.562 2.968 -29.287 1.00 40.69 75 ALA A CA 1
ATOM 569 C C . ALA A 1 75 ? 22.356 2.135 -29.774 1.00 40.69 75 ALA A C 1
ATOM 571 O O . ALA A 1 75 ? 21.710 2.530 -30.739 1.00 40.69 75 ALA A O 1
ATOM 572 N N . HIS A 1 76 ? 22.013 1.031 -29.097 1.00 42.16 76 HIS A N 1
ATOM 573 C CA . HIS A 1 76 ? 20.877 0.161 -29.443 1.00 42.16 76 HIS A CA 1
ATOM 574 C C . HIS A 1 76 ? 19.687 0.266 -28.481 1.00 42.16 76 HIS A C 1
ATOM 576 O O . HIS A 1 76 ? 18.706 -0.472 -28.629 1.00 42.16 76 HIS A O 1
ATOM 582 N N . TRP A 1 77 ? 19.722 1.191 -27.517 1.00 44.84 77 TRP A N 1
ATOM 583 C CA . TRP A 1 77 ? 18.592 1.465 -26.632 1.00 44.84 77 TRP A CA 1
ATOM 584 C C . TRP A 1 77 ? 17.417 2.011 -27.447 1.00 44.84 77 TRP A C 1
ATOM 586 O O . TRP A 1 77 ? 17.423 3.170 -27.864 1.00 44.84 77 TRP A O 1
ATOM 596 N N . GLY A 1 78 ? 16.412 1.165 -27.667 1.00 48.19 78 GLY A N 1
ATOM 597 C CA . GLY A 1 78 ? 15.254 1.460 -28.511 1.00 48.19 78 GLY A CA 1
ATOM 598 C C . GLY A 1 78 ? 15.323 0.889 -29.932 1.00 48.19 78 GLY A C 1
ATOM 599 O O . GLY A 1 78 ? 14.292 0.898 -30.600 1.00 48.19 78 GLY A O 1
ATOM 600 N N . GLU A 1 79 ? 16.464 0.343 -30.375 1.00 42.50 79 GLU A N 1
ATOM 601 C CA . GLU A 1 79 ? 16.605 -0.218 -31.730 1.00 42.50 79 GLU A CA 1
ATOM 602 C C . GLU A 1 79 ? 16.934 -1.719 -31.768 1.00 42.50 79 GLU A C 1
ATOM 604 O O . GLU A 1 79 ? 16.387 -2.402 -32.629 1.00 42.50 79 GLU A O 1
ATOM 609 N N . GLN A 1 80 ? 17.718 -2.287 -30.840 1.00 44.19 80 GLN A N 1
ATOM 610 C CA . GLN A 1 80 ? 18.034 -3.731 -30.829 1.00 44.19 80 GLN A CA 1
ATOM 611 C C . GLN A 1 80 ? 18.446 -4.235 -29.434 1.00 44.19 80 GLN A C 1
ATOM 613 O O . GLN A 1 80 ? 19.574 -4.663 -29.236 1.00 44.19 80 GLN A O 1
ATOM 618 N N . LEU A 1 81 ? 17.549 -4.190 -28.447 1.00 41.78 81 LEU A N 1
ATOM 619 C CA . LEU A 1 81 ? 17.724 -4.991 -27.228 1.00 41.78 81 LEU A CA 1
ATOM 620 C C . LEU A 1 81 ? 16.725 -6.141 -27.269 1.00 41.78 81 LEU A C 1
ATOM 622 O O . LEU A 1 81 ? 15.524 -5.949 -27.058 1.00 41.78 81 LEU A O 1
ATOM 626 N N . ASN A 1 82 ? 17.217 -7.334 -27.596 1.00 40.88 82 ASN A N 1
ATOM 627 C CA . ASN A 1 82 ? 16.413 -8.547 -27.577 1.00 40.88 82 ASN A CA 1
ATOM 628 C C . ASN A 1 82 ? 16.092 -8.899 -26.113 1.00 40.88 82 ASN A C 1
ATOM 630 O O . ASN A 1 82 ? 16.933 -8.743 -25.229 1.00 40.88 82 ASN A O 1
ATOM 634 N N . ALA A 1 83 ? 14.890 -9.409 -25.829 1.00 40.09 83 ALA A N 1
ATOM 635 C CA . ALA A 1 83 ? 14.487 -9.822 -24.481 1.00 40.09 83 ALA A CA 1
ATOM 636 C C . ALA A 1 83 ? 15.497 -10.793 -23.832 1.00 40.09 83 ALA A C 1
ATOM 638 O O . ALA A 1 83 ? 15.660 -10.786 -22.616 1.00 40.09 83 ALA A O 1
ATOM 639 N N . LYS A 1 84 ? 16.220 -11.569 -24.653 1.00 37.72 84 LYS A N 1
ATOM 640 C CA . LYS A 1 84 ? 17.334 -12.433 -24.243 1.00 37.72 84 LYS A CA 1
ATOM 641 C C . LYS A 1 84 ? 18.550 -11.664 -23.704 1.00 37.72 84 LYS A C 1
ATOM 643 O O . LYS A 1 84 ? 19.135 -12.106 -22.730 1.00 37.72 84 LYS A O 1
ATOM 648 N N . GLU A 1 85 ? 18.916 -10.525 -24.284 1.00 42.28 85 GLU A N 1
ATOM 649 C CA . GLU A 1 85 ? 20.056 -9.699 -23.840 1.00 42.28 85 GLU A CA 1
ATOM 650 C C . GLU A 1 85 ? 19.715 -8.919 -22.572 1.00 42.28 85 GLU A C 1
ATOM 652 O O . GLU A 1 85 ? 20.553 -8.755 -21.693 1.00 42.28 85 GLU A O 1
ATOM 657 N N . LEU A 1 86 ? 18.454 -8.496 -22.443 1.00 43.56 86 LEU A N 1
ATOM 658 C CA . LEU A 1 86 ? 17.934 -7.920 -21.207 1.00 43.56 86 LEU A CA 1
ATOM 659 C C . LEU A 1 86 ? 17.932 -8.975 -20.089 1.00 43.56 86 LEU A C 1
ATOM 661 O O . LEU A 1 86 ? 18.358 -8.686 -18.977 1.00 43.56 86 LEU A O 1
ATOM 665 N N . PHE A 1 87 ? 17.519 -10.208 -20.398 1.00 38.62 87 PHE A N 1
ATOM 666 C CA . PHE A 1 87 ? 17.594 -11.339 -19.474 1.00 38.62 87 PHE A CA 1
ATOM 667 C C . PHE A 1 87 ? 19.047 -11.681 -19.118 1.00 38.62 87 PHE A C 1
ATOM 669 O O . PHE A 1 87 ? 19.351 -11.771 -17.942 1.00 38.62 87 PHE A O 1
ATOM 676 N N . GLU A 1 88 ? 19.973 -11.760 -20.079 1.00 40.59 88 GLU A N 1
ATOM 677 C CA . GLU A 1 88 ? 21.402 -11.986 -19.810 1.00 40.59 88 GLU A CA 1
ATOM 678 C C . GLU A 1 88 ? 22.047 -10.840 -19.011 1.00 40.59 88 GLU A C 1
ATOM 680 O O . GLU A 1 88 ? 22.911 -11.107 -18.187 1.00 40.59 88 GLU A O 1
ATOM 685 N N . LEU A 1 89 ? 21.609 -9.586 -19.162 1.00 43.75 89 LEU A N 1
ATOM 686 C CA . LEU A 1 89 ? 22.062 -8.460 -18.333 1.00 43.75 89 LEU A CA 1
ATOM 687 C C . LEU A 1 89 ? 21.541 -8.541 -16.888 1.00 43.75 89 LEU A C 1
ATOM 689 O O . LEU A 1 89 ? 22.218 -8.091 -15.970 1.00 43.75 89 LEU A O 1
ATOM 693 N N . PHE A 1 90 ? 20.349 -9.104 -16.678 1.00 43.44 90 PHE A N 1
ATOM 694 C CA . PHE A 1 90 ? 19.778 -9.327 -15.345 1.00 43.44 90 PHE A CA 1
ATOM 695 C C . PHE A 1 90 ? 20.268 -10.629 -14.687 1.00 43.44 90 PHE A C 1
ATOM 697 O O . PHE A 1 90 ? 20.355 -10.682 -13.464 1.00 43.44 90 PHE A O 1
ATOM 704 N N . ASP A 1 91 ? 20.598 -11.648 -15.481 1.00 38.84 91 ASP A N 1
ATOM 705 C CA . ASP A 1 91 ? 20.974 -13.002 -15.044 1.00 38.84 91 ASP A CA 1
ATOM 706 C C . ASP A 1 91 ? 22.505 -13.170 -14.939 1.00 38.84 91 ASP A C 1
ATOM 708 O O . ASP A 1 91 ? 23.001 -13.827 -14.030 1.00 38.84 91 ASP A O 1
ATOM 712 N N . ARG A 1 92 ? 23.274 -12.501 -15.817 1.00 39.03 92 ARG A N 1
ATOM 713 C CA . ARG A 1 92 ? 24.750 -12.372 -15.762 1.00 39.03 92 ARG A CA 1
ATOM 714 C C . ARG A 1 92 ? 25.222 -10.998 -15.301 1.00 39.03 92 ARG A C 1
ATOM 716 O O . ARG A 1 92 ? 26.420 -10.721 -15.344 1.00 39.03 92 ARG A O 1
ATOM 723 N N . GLY A 1 93 ? 24.302 -10.126 -14.891 1.00 45.28 93 GLY A N 1
ATOM 724 C CA . GLY A 1 93 ? 24.605 -8.886 -14.185 1.00 45.28 93 GLY A CA 1
ATOM 725 C C . GLY A 1 93 ? 25.174 -9.211 -12.816 1.00 45.28 93 GLY A C 1
ATOM 726 O O . GLY A 1 93 ? 24.534 -8.987 -11.791 1.00 45.28 93 GLY A O 1
ATOM 727 N N . GLU A 1 94 ? 26.368 -9.787 -12.802 1.00 42.81 94 GLU A N 1
ATOM 728 C CA . GLU A 1 94 ? 27.179 -9.981 -11.627 1.00 42.81 94 GLU A CA 1
ATOM 729 C C . GLU A 1 94 ? 27.492 -8.590 -11.081 1.00 42.81 94 GLU A C 1
ATOM 731 O O . GLU A 1 94 ? 28.518 -7.982 -11.380 1.00 42.81 94 GLU A O 1
ATOM 736 N N . VAL A 1 95 ? 26.618 -8.062 -10.221 1.00 44.19 95 VAL A N 1
ATOM 737 C CA . VAL A 1 95 ? 27.024 -7.034 -9.263 1.00 44.19 95 VAL A CA 1
ATOM 738 C C . VAL A 1 95 ? 27.864 -7.738 -8.191 1.00 44.19 95 VAL A C 1
ATOM 740 O O . VAL A 1 95 ? 27.518 -7.790 -7.012 1.00 44.19 95 VAL A O 1
ATOM 743 N N . HIS A 1 96 ? 28.952 -8.375 -8.623 1.00 38.41 96 HIS A N 1
ATOM 744 C CA . HIS A 1 96 ? 29.936 -8.988 -7.760 1.00 38.41 96 HIS A CA 1
ATOM 745 C C . HIS A 1 96 ? 30.858 -7.890 -7.255 1.00 38.41 96 HIS A C 1
ATOM 747 O O . HIS A 1 96 ? 31.585 -7.237 -7.999 1.00 38.41 96 HIS A O 1
ATOM 753 N N . GLY A 1 97 ? 30.756 -7.649 -5.952 1.00 47.69 97 GLY A N 1
ATOM 754 C CA . GLY A 1 97 ? 31.550 -6.663 -5.244 1.00 47.69 97 GLY A CA 1
ATOM 755 C C . GLY A 1 97 ? 30.762 -5.956 -4.139 1.00 47.69 97 GLY A C 1
ATOM 756 O O . GLY A 1 97 ? 29.540 -6.096 -4.034 1.00 47.69 97 GLY A O 1
ATOM 757 N N . PRO A 1 98 ? 31.447 -5.153 -3.309 1.00 46.81 98 PRO A N 1
ATOM 758 C CA . PRO A 1 98 ? 30.847 -4.406 -2.199 1.00 46.81 98 PRO A CA 1
ATOM 759 C C . PRO A 1 98 ? 29.699 -3.466 -2.624 1.00 46.81 98 PRO A C 1
ATOM 761 O O . PRO A 1 98 ? 28.850 -3.129 -1.801 1.00 46.81 98 PRO A O 1
ATOM 764 N N . LEU A 1 99 ? 29.616 -3.099 -3.909 1.00 48.00 99 LEU A N 1
ATOM 765 C CA . LEU A 1 99 ? 28.529 -2.298 -4.486 1.00 48.00 99 LEU A CA 1
ATOM 766 C C . LEU A 1 99 ? 27.186 -3.045 -4.566 1.00 48.00 99 LEU A C 1
ATOM 768 O O . LEU A 1 99 ? 26.149 -2.425 -4.349 1.00 48.00 99 LEU A O 1
ATOM 772 N N . GLY A 1 100 ? 27.180 -4.362 -4.807 1.00 52.03 100 GLY A N 1
ATOM 773 C CA . GLY A 1 100 ? 25.947 -5.161 -4.878 1.00 52.03 100 GLY A CA 1
ATOM 774 C C . GLY A 1 100 ? 25.315 -5.376 -3.508 1.00 52.03 100 GLY A C 1
ATOM 775 O O . GLY A 1 100 ? 24.122 -5.133 -3.316 1.00 52.03 100 GLY A O 1
ATOM 776 N N . MET A 1 101 ? 26.140 -5.718 -2.514 1.00 56.69 101 MET A N 1
ATOM 777 C CA . MET A 1 101 ? 25.706 -5.773 -1.113 1.00 56.69 101 MET A CA 1
ATOM 778 C C . MET A 1 101 ? 25.309 -4.390 -0.582 1.00 56.69 101 MET A C 1
ATOM 780 O O . MET A 1 101 ? 24.304 -4.271 0.121 1.00 56.69 101 MET A O 1
ATOM 784 N N . GLY A 1 102 ? 26.043 -3.334 -0.952 1.00 58.34 102 GLY A N 1
ATOM 785 C CA . GLY A 1 102 ? 25.705 -1.953 -0.608 1.00 58.34 102 GLY A CA 1
ATOM 786 C C . GLY A 1 102 ? 24.356 -1.511 -1.183 1.00 58.34 102 GLY A C 1
ATOM 787 O O . GLY A 1 102 ? 23.541 -0.950 -0.454 1.00 58.34 102 GLY A O 1
ATOM 788 N N . ALA A 1 103 ? 24.074 -1.827 -2.450 1.00 61.03 103 ALA A N 1
ATOM 789 C CA . ALA A 1 103 ? 22.810 -1.503 -3.110 1.00 61.03 103 ALA A CA 1
ATOM 790 C C . ALA A 1 103 ? 21.621 -2.277 -2.517 1.00 61.03 103 ALA A C 1
ATOM 792 O O . ALA A 1 103 ? 20.579 -1.680 -2.242 1.00 61.03 103 ALA A O 1
ATOM 793 N N . ALA A 1 104 ? 21.779 -3.578 -2.252 1.00 63.97 104 ALA A N 1
ATOM 794 C CA . ALA A 1 104 ? 20.748 -4.384 -1.599 1.00 63.97 104 ALA A CA 1
ATOM 795 C C . ALA A 1 104 ? 20.457 -3.889 -0.172 1.00 63.97 104 ALA A C 1
ATOM 797 O O . ALA A 1 104 ? 19.298 -3.723 0.209 1.00 63.97 104 ALA A O 1
ATOM 798 N N . THR A 1 105 ? 21.502 -3.574 0.600 1.00 68.06 105 THR A N 1
ATOM 799 C CA . THR A 1 105 ? 21.362 -3.014 1.953 1.00 68.06 105 THR A CA 1
ATOM 800 C C . THR A 1 105 ? 20.680 -1.648 1.913 1.00 68.06 105 THR A C 1
ATOM 802 O O . THR A 1 105 ? 19.741 -1.411 2.669 1.00 68.06 105 THR A O 1
ATOM 805 N N . ALA A 1 106 ? 21.084 -0.765 0.995 1.00 68.25 106 ALA A N 1
ATOM 806 C CA . ALA A 1 106 ? 20.453 0.538 0.805 1.00 68.25 106 ALA A CA 1
ATOM 807 C C . ALA A 1 106 ? 18.973 0.406 0.417 1.00 68.25 106 ALA A C 1
ATOM 809 O O . ALA A 1 106 ? 18.144 1.155 0.931 1.00 68.25 106 ALA A O 1
ATOM 810 N N . LEU A 1 107 ? 18.619 -0.573 -0.422 1.00 72.31 107 LEU A N 1
ATOM 811 C CA . LEU A 1 107 ? 17.234 -0.861 -0.789 1.00 72.31 107 LEU A CA 1
ATOM 812 C C . LEU A 1 107 ? 16.418 -1.342 0.418 1.00 72.31 107 LEU A C 1
ATOM 814 O O . LEU A 1 107 ? 15.319 -0.841 0.646 1.00 72.31 107 LEU A O 1
ATOM 818 N N . ILE A 1 108 ? 16.958 -2.264 1.219 1.00 74.75 108 ILE A N 1
ATOM 819 C CA . ILE A 1 108 ? 16.306 -2.756 2.443 1.00 74.75 108 ILE A CA 1
ATOM 820 C C . ILE A 1 108 ? 16.091 -1.607 3.433 1.00 74.75 108 ILE A C 1
ATOM 822 O O . ILE A 1 108 ? 14.989 -1.444 3.959 1.00 74.75 108 ILE A O 1
ATOM 826 N N . VAL A 1 109 ? 17.113 -0.777 3.654 1.00 77.50 109 VAL A N 1
ATOM 827 C CA . VAL A 1 109 ? 17.026 0.399 4.529 1.00 77.50 109 VAL A CA 1
ATOM 828 C C . VAL A 1 109 ? 16.007 1.402 3.989 1.00 77.50 109 VAL A C 1
ATOM 830 O O . VAL A 1 109 ? 15.174 1.886 4.753 1.00 77.50 109 VAL A O 1
ATOM 833 N N . ALA A 1 110 ? 16.002 1.679 2.683 1.00 77.44 110 ALA A N 1
ATOM 834 C CA . ALA A 1 110 ? 15.034 2.575 2.056 1.00 77.44 110 ALA A CA 1
ATOM 835 C C . ALA A 1 110 ? 13.599 2.056 2.218 1.00 77.44 110 ALA A C 1
ATOM 837 O O . ALA A 1 110 ? 12.721 2.811 2.635 1.00 77.44 110 ALA A O 1
ATOM 838 N N . ILE A 1 111 ? 13.361 0.763 1.975 1.00 82.81 111 ILE A N 1
ATOM 839 C CA . ILE A 1 111 ? 12.058 0.124 2.193 1.00 82.81 111 ILE A CA 1
ATOM 840 C C . ILE A 1 111 ? 11.656 0.250 3.662 1.00 82.81 111 ILE A C 1
ATOM 842 O O . ILE A 1 111 ? 10.549 0.701 3.950 1.00 82.81 111 ILE A O 1
ATOM 846 N N . PHE A 1 112 ? 12.545 -0.079 4.600 1.00 84.12 112 PHE A N 1
ATOM 847 C CA . PHE A 1 112 ? 12.265 0.058 6.027 1.00 84.12 112 PHE A CA 1
ATOM 848 C C . PHE A 1 112 ? 11.883 1.498 6.394 1.00 84.12 112 PHE A C 1
ATOM 850 O O . PHE A 1 112 ? 10.866 1.716 7.054 1.00 84.12 112 PHE A O 1
ATOM 857 N N . LEU A 1 113 ? 12.643 2.490 5.921 1.00 81.94 113 LEU A N 1
ATOM 858 C CA . LEU A 1 113 ? 12.371 3.908 6.155 1.00 81.94 113 LEU A CA 1
ATOM 859 C C . LEU A 1 113 ? 11.029 4.341 5.559 1.00 81.94 113 LEU A C 1
ATOM 861 O O . LEU A 1 113 ? 10.265 5.022 6.239 1.00 81.94 113 LEU A O 1
ATOM 865 N N . ILE A 1 114 ? 10.706 3.915 4.335 1.00 86.75 114 ILE A N 1
ATOM 866 C CA . ILE A 1 114 ? 9.415 4.187 3.690 1.00 86.75 114 ILE A CA 1
ATOM 867 C C . ILE A 1 114 ? 8.279 3.577 4.510 1.00 86.75 114 ILE A C 1
ATOM 869 O O . ILE A 1 114 ? 7.293 4.253 4.809 1.00 86.75 114 ILE A O 1
ATOM 873 N N . LEU A 1 115 ? 8.409 2.312 4.911 1.00 89.19 115 LEU A N 1
ATOM 874 C CA . LEU A 1 115 ? 7.387 1.612 5.681 1.00 89.19 115 LEU A CA 1
ATOM 875 C C . LEU A 1 115 ? 7.212 2.215 7.078 1.00 89.19 115 LEU A C 1
ATOM 877 O O . LEU A 1 115 ? 6.082 2.330 7.561 1.00 89.19 115 LEU A O 1
ATOM 881 N N . TRP A 1 116 ? 8.293 2.659 7.711 1.00 89.12 116 TRP A N 1
ATOM 882 C CA . TRP A 1 116 ? 8.250 3.340 8.999 1.00 89.12 116 TRP A CA 1
ATOM 883 C C . TRP A 1 116 ? 7.662 4.754 8.895 1.00 89.12 116 TRP A C 1
ATOM 885 O O . TRP A 1 116 ? 6.795 5.126 9.688 1.00 89.12 116 TRP A O 1
ATOM 895 N N . ALA A 1 117 ? 8.057 5.532 7.884 1.00 88.56 117 ALA A N 1
ATOM 896 C CA . ALA A 1 117 ? 7.476 6.842 7.597 1.00 88.56 117 ALA A CA 1
ATOM 897 C C . ALA A 1 117 ? 5.977 6.727 7.281 1.00 88.56 117 ALA A C 1
ATOM 899 O O . ALA A 1 117 ? 5.182 7.514 7.793 1.00 88.56 117 ALA A O 1
ATOM 900 N N . SER A 1 118 ? 5.575 5.691 6.531 1.00 90.56 118 SER A N 1
ATOM 901 C CA . SER A 1 118 ? 4.167 5.388 6.246 1.00 90.56 118 SER A CA 1
ATOM 902 C C . SER A 1 118 ? 3.363 5.168 7.523 1.00 90.56 118 SER A C 1
ATOM 904 O O . SER A 1 118 ? 2.217 5.599 7.630 1.00 90.56 118 SER A O 1
ATOM 906 N N . TRP A 1 119 ? 3.975 4.513 8.512 1.00 92.19 119 TRP A N 1
ATOM 907 C CA . TRP A 1 119 ? 3.331 4.236 9.780 1.00 92.19 119 TRP A CA 1
ATOM 908 C C . TRP A 1 119 ? 3.158 5.495 10.615 1.00 92.19 119 TRP A C 1
ATOM 910 O O . TRP A 1 119 ? 2.056 5.754 11.088 1.00 92.19 119 TRP A O 1
ATOM 920 N N . LYS A 1 120 ? 4.215 6.304 10.750 1.00 90.06 120 LYS A N 1
ATOM 921 C CA . LYS A 1 120 ? 4.130 7.604 11.427 1.00 90.06 120 LYS A CA 1
ATOM 922 C C . LYS A 1 120 ? 3.045 8.475 10.805 1.00 90.06 120 LYS A C 1
ATOM 924 O O . LYS A 1 120 ? 2.185 8.971 11.522 1.00 90.06 120 LYS A O 1
ATOM 929 N N . HIS A 1 121 ? 3.043 8.5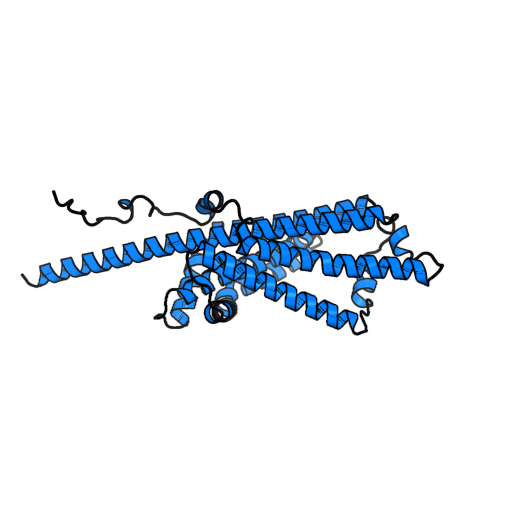70 9.476 1.00 90.56 121 HIS A N 1
ATOM 930 C CA . HIS A 1 121 ? 2.058 9.341 8.730 1.00 90.56 121 HIS A CA 1
ATOM 931 C C . HIS A 1 121 ? 0.624 8.856 8.971 1.00 90.56 121 HIS A C 1
ATOM 933 O O . HIS A 1 121 ? -0.269 9.657 9.238 1.00 90.56 121 HIS A O 1
ATOM 939 N N . GLN A 1 122 ? 0.401 7.540 8.932 1.00 92.75 122 GLN A N 1
ATOM 940 C CA . GLN A 1 122 ? -0.921 6.974 9.173 1.00 92.75 122 GLN A CA 1
ATOM 941 C C . GLN A 1 122 ? -1.385 7.156 10.622 1.00 92.75 122 GLN A C 1
ATOM 943 O O . GLN A 1 122 ? -2.543 7.493 10.854 1.00 92.75 122 GLN A O 1
ATOM 948 N N . ALA A 1 123 ? -0.501 6.931 11.596 1.00 90.25 123 ALA A N 1
ATOM 949 C CA . ALA A 1 123 ? -0.823 7.093 13.008 1.00 90.25 123 ALA A CA 1
ATOM 950 C C . ALA A 1 123 ? -1.180 8.552 13.325 1.00 90.25 123 ALA A C 1
ATOM 952 O O . ALA A 1 123 ? -2.199 8.799 13.961 1.00 90.25 123 ALA A O 1
ATOM 953 N N . GLU A 1 124 ? -0.411 9.514 12.805 1.00 90.06 124 GLU A N 1
ATOM 954 C CA . GLU A 1 124 ? -0.719 10.945 12.915 1.00 90.06 124 GLU A CA 1
ATOM 955 C C . GLU A 1 124 ? -2.073 11.286 12.281 1.00 90.06 124 GLU A C 1
ATOM 957 O O . GLU A 1 124 ? -2.886 11.962 12.906 1.00 90.06 124 GLU A O 1
ATOM 962 N N . ALA A 1 125 ? -2.362 10.766 11.082 1.00 88.81 125 ALA A N 1
ATOM 963 C CA . ALA A 1 125 ? -3.655 10.960 10.423 1.00 88.81 125 ALA A CA 1
ATOM 964 C C . ALA A 1 125 ? -4.831 10.344 11.206 1.00 88.81 125 ALA A C 1
ATOM 966 O O . ALA A 1 125 ? -5.959 10.830 11.118 1.00 88.81 125 ALA A O 1
ATOM 967 N N . ALA A 1 126 ? -4.572 9.291 11.985 1.00 89.69 126 ALA A N 1
ATOM 968 C CA . ALA A 1 126 ? -5.538 8.681 12.891 1.00 89.69 126 ALA A CA 1
ATOM 969 C C . ALA A 1 126 ? -5.638 9.402 14.253 1.00 89.69 126 ALA A C 1
ATOM 971 O O . ALA A 1 126 ? -6.471 9.016 15.069 1.00 89.69 126 ALA A O 1
ATOM 972 N N . GLY A 1 127 ? -4.823 10.432 14.516 1.00 88.38 127 GLY A N 1
ATOM 973 C CA . GLY A 1 127 ? -4.768 11.119 15.813 1.00 88.38 127 GLY A CA 1
ATOM 974 C C . GLY A 1 127 ? -4.089 10.298 16.915 1.00 88.38 127 GLY A C 1
ATOM 975 O O . GLY A 1 127 ? -4.375 10.475 18.095 1.00 88.38 127 GLY A O 1
ATOM 976 N N . LEU A 1 128 ? -3.211 9.365 16.544 1.00 89.31 128 LEU A N 1
ATOM 977 C CA . LEU A 1 128 ? -2.599 8.397 17.444 1.00 89.31 128 LEU A CA 1
ATOM 978 C C . LEU A 1 128 ? -1.074 8.550 17.520 1.00 89.31 128 LEU A C 1
ATOM 980 O O . LEU A 1 128 ? -0.398 8.884 16.547 1.00 89.31 128 LEU A O 1
ATOM 984 N N . ARG A 1 129 ? -0.492 8.201 18.674 1.00 88.38 129 ARG A N 1
ATOM 985 C CA . ARG A 1 129 ? 0.968 8.146 18.840 1.00 88.38 129 ARG A CA 1
ATOM 986 C C . ARG A 1 129 ? 1.518 6.818 18.322 1.00 88.38 129 ARG A C 1
ATOM 988 O O . ARG A 1 129 ? 1.243 5.765 18.894 1.00 88.38 129 ARG A O 1
ATOM 995 N N . HIS A 1 130 ? 2.338 6.877 17.276 1.00 88.94 130 HIS A N 1
ATOM 996 C CA . HIS A 1 130 ? 2.989 5.709 16.681 1.00 88.94 130 HIS A CA 1
ATOM 997 C C . HIS A 1 130 ? 3.812 4.906 17.707 1.00 88.94 130 HIS A C 1
ATOM 999 O O . HIS A 1 130 ? 4.498 5.467 18.564 1.00 88.94 130 HIS A O 1
ATOM 1005 N N . LYS A 1 131 ? 3.768 3.572 17.603 1.00 89.81 131 LYS A N 1
ATOM 1006 C CA . LYS A 1 131 ? 4.569 2.638 18.417 1.00 89.81 131 LYS A CA 1
ATOM 1007 C C . LYS A 1 131 ? 5.150 1.532 17.546 1.00 89.81 131 LYS A C 1
ATOM 1009 O O . LYS A 1 131 ? 4.459 1.031 16.659 1.00 89.81 131 LYS A O 1
ATOM 1014 N N . LEU A 1 132 ? 6.386 1.121 17.832 1.00 88.62 132 LEU A N 1
ATOM 1015 C CA . LEU A 1 132 ? 7.068 0.054 17.091 1.00 88.62 132 LEU A CA 1
ATOM 1016 C C . LEU A 1 132 ? 6.374 -1.307 17.264 1.00 88.62 132 LEU A C 1
ATOM 1018 O O . LEU A 1 132 ? 6.177 -2.020 16.288 1.00 88.62 132 LEU A O 1
ATOM 1022 N N . GLY A 1 133 ? 5.919 -1.632 18.479 1.00 88.06 133 GLY A N 1
ATOM 1023 C CA . GLY A 1 133 ? 5.238 -2.905 18.750 1.00 88.06 133 GLY A CA 1
ATOM 1024 C C . GLY A 1 133 ? 3.926 -3.090 17.976 1.00 88.06 133 GLY A C 1
ATOM 1025 O O . GLY A 1 133 ? 3.609 -4.199 17.561 1.00 88.06 133 GLY A O 1
ATOM 1026 N N . ALA A 1 134 ? 3.181 -2.010 17.717 1.00 87.94 134 ALA A N 1
ATOM 1027 C CA . ALA A 1 134 ? 1.982 -2.070 16.877 1.00 87.94 134 ALA A CA 1
ATOM 1028 C C . ALA A 1 134 ? 2.328 -2.253 15.390 1.00 87.94 134 ALA A C 1
ATOM 1030 O O . ALA A 1 134 ? 1.617 -2.957 14.679 1.00 87.94 134 ALA A O 1
ATOM 1031 N N . TRP A 1 135 ? 3.443 -1.671 14.941 1.00 91.38 135 TRP A N 1
ATOM 1032 C CA . TRP A 1 135 ? 3.944 -1.809 13.575 1.00 91.38 135 TRP A CA 1
ATOM 1033 C C . TRP A 1 135 ? 4.414 -3.238 13.270 1.00 91.38 135 TRP A C 1
ATOM 1035 O O . TRP A 1 135 ? 3.909 -3.849 12.327 1.00 91.38 135 TRP A O 1
ATOM 1045 N N . LEU A 1 136 ? 5.307 -3.785 14.109 1.00 88.75 136 LEU A N 1
ATOM 1046 C CA . LEU A 1 136 ? 5.807 -5.163 13.997 1.00 88.75 136 LEU A CA 1
ATOM 1047 C C . LEU A 1 136 ? 4.696 -6.188 14.239 1.00 88.75 136 LEU A C 1
ATOM 1049 O O . LEU A 1 136 ? 4.536 -7.126 13.465 1.00 88.75 136 LEU A O 1
ATOM 1053 N N . GLY A 1 137 ? 3.888 -5.983 15.282 1.00 86.69 137 GLY A N 1
ATOM 1054 C CA . GLY A 1 137 ? 2.778 -6.875 15.596 1.00 86.69 137 GLY A CA 1
ATOM 1055 C C . GLY A 1 137 ? 1.743 -6.917 14.475 1.00 86.69 137 GLY A C 1
ATOM 1056 O O . GLY A 1 137 ? 1.350 -7.997 14.059 1.00 86.69 137 GLY A O 1
ATOM 1057 N N . GLY A 1 138 ? 1.382 -5.763 13.903 1.00 87.06 138 GLY A N 1
ATOM 1058 C CA . GLY A 1 138 ? 0.487 -5.719 12.749 1.00 87.06 138 GLY A CA 1
ATOM 1059 C C . GLY A 1 138 ? 1.052 -6.450 11.528 1.00 87.06 138 GLY A C 1
ATOM 1060 O O . GLY A 1 138 ? 0.282 -7.024 10.762 1.00 87.06 138 GLY A O 1
ATOM 1061 N N . LEU A 1 139 ? 2.378 -6.458 11.340 1.00 87.88 139 LEU A N 1
ATOM 1062 C CA . LEU A 1 139 ? 3.014 -7.188 10.239 1.00 87.88 139 LEU A CA 1
ATOM 1063 C C . LEU A 1 139 ? 2.842 -8.701 10.430 1.00 87.88 139 LEU A C 1
ATOM 1065 O O . LEU A 1 139 ? 2.392 -9.378 9.510 1.00 87.88 139 LEU A O 1
ATOM 1069 N N . MET A 1 140 ? 3.099 -9.209 11.641 1.00 87.75 140 MET A N 1
ATOM 1070 C CA . MET A 1 140 ? 2.835 -10.613 11.985 1.00 87.75 140 MET A CA 1
ATOM 1071 C C . MET A 1 140 ? 1.356 -10.977 11.814 1.00 87.75 140 MET A C 1
ATOM 1073 O O . MET A 1 140 ? 1.034 -12.002 11.217 1.00 87.75 140 MET A O 1
ATOM 1077 N N . ASP A 1 141 ? 0.455 -10.111 12.284 1.00 88.75 141 ASP A N 1
ATOM 1078 C CA . ASP A 1 141 ? -0.992 -10.305 12.172 1.00 88.75 141 ASP A CA 1
ATOM 1079 C C . ASP A 1 141 ? -1.423 -10.372 10.684 1.00 88.75 141 ASP A C 1
ATOM 1081 O O . ASP A 1 141 ? -2.337 -11.118 10.323 1.00 88.75 141 ASP A O 1
ATOM 1085 N N . THR A 1 142 ? -0.733 -9.640 9.799 1.00 89.38 142 THR A N 1
ATOM 1086 C CA . THR A 1 142 ? -0.990 -9.628 8.347 1.00 89.38 142 THR A CA 1
ATOM 1087 C C . THR A 1 142 ? -0.582 -10.927 7.676 1.00 89.38 142 THR A C 1
ATOM 1089 O O . THR A 1 142 ? -1.306 -11.389 6.799 1.00 89.38 142 THR A O 1
ATOM 1092 N N . CYS A 1 143 ? 0.528 -11.546 8.087 1.00 87.25 143 CYS A N 1
ATOM 1093 C CA . CYS A 1 143 ? 0.960 -12.829 7.525 1.00 87.25 143 CYS A CA 1
ATOM 1094 C C . CYS A 1 143 ? -0.123 -13.908 7.654 1.00 87.25 143 CYS A C 1
ATOM 1096 O O . CYS A 1 143 ? -0.239 -14.773 6.794 1.00 87.25 143 CYS A O 1
ATOM 1098 N N . LEU A 1 144 ? -0.945 -13.828 8.701 1.00 85.81 144 LEU A N 1
ATOM 1099 C CA . LEU A 1 144 ? -2.003 -14.796 8.974 1.00 85.81 144 LEU A CA 1
ATOM 1100 C C . LEU A 1 144 ? -3.354 -14.353 8.422 1.00 85.81 144 LEU A C 1
ATOM 1102 O O . LEU A 1 144 ? -4.002 -15.111 7.705 1.00 85.81 144 LEU A O 1
ATOM 1106 N N . ALA A 1 145 ? -3.763 -13.107 8.683 1.00 86.19 145 ALA A N 1
ATOM 1107 C CA . ALA A 1 145 ? -5.009 -12.569 8.134 1.00 86.19 145 ALA A CA 1
ATOM 1108 C C . ALA A 1 145 ? -4.986 -12.468 6.599 1.00 86.19 145 ALA A C 1
ATOM 1110 O O . ALA A 1 145 ? -6.035 -12.429 5.960 1.00 86.19 145 ALA A O 1
ATOM 1111 N N . GLY A 1 146 ? -3.787 -12.391 6.019 1.00 86.31 146 GLY A N 1
ATOM 1112 C CA . GLY A 1 146 ? -3.535 -12.327 4.588 1.00 86.31 146 GLY A CA 1
ATOM 1113 C C . GLY A 1 146 ? -3.509 -13.686 3.893 1.00 86.31 146 GLY A C 1
ATOM 1114 O O . GLY A 1 146 ? -3.478 -13.703 2.666 1.00 86.31 146 GLY A O 1
ATOM 1115 N N . LEU A 1 147 ? -3.570 -14.815 4.616 1.00 89.50 147 LEU A N 1
ATOM 1116 C CA . LEU A 1 147 ? -3.582 -16.146 3.993 1.00 89.50 147 LEU A CA 1
ATOM 1117 C C . LEU A 1 147 ? -4.696 -16.300 2.943 1.00 89.50 147 LEU A C 1
ATOM 1119 O O . LEU A 1 147 ? -4.384 -16.747 1.842 1.00 89.50 147 LEU A O 1
ATOM 1123 N N . PRO A 1 148 ? -5.953 -15.869 3.180 1.00 88.56 148 PRO A N 1
ATOM 1124 C CA . PRO A 1 148 ? -6.994 -15.949 2.153 1.00 88.56 148 PRO A CA 1
ATOM 1125 C C . PRO A 1 148 ? -6.673 -15.118 0.905 1.00 88.56 148 PRO A C 1
ATOM 1127 O O . PRO A 1 148 ? -6.962 -15.541 -0.214 1.00 88.56 148 PRO A O 1
ATOM 1130 N N . VAL A 1 149 ? -6.024 -13.961 1.077 1.00 89.06 149 VAL A N 1
ATOM 1131 C CA . VAL A 1 149 ? -5.573 -13.110 -0.035 1.00 89.06 149 VAL A CA 1
ATOM 1132 C C . VAL A 1 149 ? -4.475 -13.820 -0.831 1.00 89.06 149 VAL A C 1
ATOM 1134 O O . VAL A 1 149 ? -4.538 -13.854 -2.057 1.00 89.06 149 VAL A O 1
ATOM 1137 N N . LEU A 1 150 ? -3.511 -14.447 -0.148 1.00 89.38 150 LEU A N 1
ATOM 1138 C CA . LEU A 1 150 ? -2.432 -15.205 -0.783 1.00 89.38 150 LEU A CA 1
ATOM 1139 C C . LEU A 1 150 ? -2.955 -16.443 -1.523 1.00 89.38 150 LEU A C 1
ATOM 1141 O O . LEU A 1 150 ? -2.556 -16.689 -2.657 1.00 89.38 150 LEU A O 1
ATOM 1145 N N . ILE A 1 151 ? -3.878 -17.196 -0.923 1.00 92.00 151 ILE A N 1
ATOM 1146 C CA . ILE A 1 151 ? -4.519 -18.352 -1.566 1.00 92.00 151 ILE A CA 1
ATOM 1147 C C . ILE A 1 151 ? -5.263 -17.901 -2.826 1.00 92.00 151 ILE A C 1
ATOM 1149 O O . ILE A 1 151 ? -5.088 -18.495 -3.888 1.00 92.00 151 ILE A O 1
ATOM 1153 N N . THR A 1 152 ? -6.031 -16.811 -2.739 1.00 89.62 152 THR A N 1
ATOM 1154 C CA . THR A 1 152 ? -6.740 -16.240 -3.896 1.00 89.62 152 THR A CA 1
ATOM 1155 C C . THR A 1 152 ? -5.762 -15.830 -4.997 1.00 89.62 152 THR A C 1
ATOM 1157 O O . THR A 1 152 ? -5.990 -16.134 -6.165 1.00 89.62 152 THR A O 1
ATOM 1160 N N . PHE A 1 153 ? -4.642 -15.197 -4.634 1.00 90.56 153 PHE A N 1
ATOM 1161 C CA . PHE A 1 153 ? -3.570 -14.854 -5.568 1.00 90.56 153 PHE A CA 1
ATOM 1162 C C . PHE A 1 153 ? -2.990 -16.086 -6.266 1.00 90.56 153 PHE A C 1
ATOM 1164 O O . PHE A 1 153 ? -2.824 -16.063 -7.486 1.00 90.56 153 PHE A O 1
ATOM 1171 N N . LEU A 1 154 ? -2.691 -17.155 -5.522 1.00 91.69 154 LEU A N 1
ATOM 1172 C CA . LEU A 1 154 ? -2.136 -18.387 -6.083 1.00 91.69 154 LEU A CA 1
ATOM 1173 C C . LEU A 1 154 ? -3.121 -19.034 -7.060 1.00 91.69 154 LEU A C 1
ATOM 1175 O O . LEU A 1 154 ? -2.745 -19.327 -8.194 1.00 91.69 154 LEU A O 1
ATOM 1179 N N . LEU A 1 155 ? -4.390 -19.176 -6.666 1.00 95.62 155 LEU A N 1
ATOM 1180 C CA . LEU A 1 155 ? -5.439 -19.744 -7.518 1.00 95.62 155 LEU A CA 1
ATOM 1181 C C . LEU A 1 155 ? -5.651 -18.915 -8.791 1.00 95.62 155 LEU A C 1
ATOM 1183 O O . LEU A 1 155 ? -5.650 -19.461 -9.893 1.00 95.62 155 LEU A O 1
ATOM 1187 N N . ALA A 1 156 ? -5.766 -17.591 -8.660 1.00 92.00 156 ALA A N 1
ATOM 1188 C CA . ALA A 1 156 ? -5.922 -16.697 -9.803 1.00 92.00 156 ALA A CA 1
ATOM 1189 C C . ALA A 1 156 ? -4.675 -16.688 -10.704 1.00 92.00 156 ALA A C 1
ATOM 1191 O O . ALA A 1 156 ? -4.799 -16.623 -11.924 1.00 92.00 156 ALA A O 1
ATOM 1192 N N . SER A 1 157 ? -3.475 -16.810 -10.133 1.00 87.81 157 SER A N 1
ATOM 1193 C CA . SER A 1 157 ? -2.227 -16.899 -10.900 1.00 87.81 157 SER A CA 1
ATOM 1194 C C . SER A 1 157 ? -2.138 -18.193 -11.705 1.00 87.81 157 SER A C 1
ATOM 1196 O O . SER A 1 157 ? -1.734 -18.151 -12.867 1.00 87.81 157 SER A O 1
ATOM 1198 N N . VAL A 1 158 ? -2.542 -19.326 -11.117 1.00 91.44 158 VAL A N 1
ATOM 1199 C CA . VAL A 1 158 ? -2.644 -20.616 -11.819 1.00 91.44 158 VAL A CA 1
ATOM 1200 C C . VAL A 1 158 ? -3.672 -20.523 -12.942 1.00 91.44 158 VAL A C 1
ATOM 1202 O O . VAL A 1 158 ? -3.370 -20.892 -14.073 1.00 91.44 158 VAL A O 1
ATOM 1205 N N . PHE A 1 159 ? -4.848 -19.960 -12.661 1.00 91.94 159 PHE A N 1
ATOM 1206 C CA . PHE A 1 159 ? -5.901 -19.770 -13.654 1.00 91.94 159 PHE A CA 1
ATOM 1207 C C . PHE A 1 159 ? -5.451 -18.887 -14.828 1.00 91.94 159 PHE A C 1
ATOM 1209 O O . PHE A 1 159 ? -5.614 -19.271 -15.983 1.00 91.94 159 PHE A O 1
ATOM 1216 N N . LEU A 1 160 ? -4.811 -17.742 -14.561 1.00 87.06 160 LEU A N 1
ATOM 1217 C CA . LEU A 1 160 ? -4.243 -16.885 -15.608 1.00 87.06 160 LEU A CA 1
ATOM 1218 C C . LEU A 1 160 ? -3.145 -17.602 -16.403 1.00 87.06 160 LEU A C 1
ATOM 1220 O O . LEU A 1 160 ? -3.062 -17.435 -17.617 1.00 87.06 160 LEU A O 1
ATOM 1224 N N . GLY A 1 161 ? -2.314 -18.407 -15.736 1.00 79.75 161 GLY A N 1
ATOM 1225 C CA . GLY A 1 161 ? -1.315 -19.247 -16.395 1.00 79.75 161 GLY A CA 1
ATOM 1226 C C . GLY A 1 161 ? -1.949 -20.260 -17.349 1.00 79.75 161 GLY A C 1
ATOM 1227 O O . GLY A 1 161 ? -1.520 -20.362 -18.496 1.00 79.75 161 GLY A O 1
ATOM 1228 N N . TYR A 1 162 ? -3.005 -20.942 -16.901 1.00 89.25 162 TYR A N 1
ATOM 1229 C CA . TYR A 1 162 ? -3.781 -21.870 -17.719 1.00 89.25 162 TYR A CA 1
ATOM 1230 C C . TYR A 1 162 ? -4.391 -21.170 -18.938 1.00 89.25 162 TYR A C 1
ATOM 1232 O O . TYR A 1 162 ? -4.156 -21.609 -20.059 1.00 89.25 162 TYR A O 1
ATOM 1240 N N . LEU A 1 163 ? -5.083 -20.037 -18.745 1.00 80.94 163 LEU A N 1
ATOM 1241 C CA . LEU A 1 163 ? -5.671 -19.258 -19.843 1.00 80.94 163 LEU A CA 1
ATOM 1242 C C . LEU A 1 163 ? -4.628 -18.830 -20.881 1.00 80.94 163 LEU A C 1
ATOM 1244 O O . LEU A 1 163 ? -4.877 -18.923 -22.081 1.00 80.94 163 LEU A O 1
ATOM 1248 N N . GLY A 1 164 ? -3.453 -18.386 -20.427 1.00 77.69 164 GLY A N 1
ATOM 1249 C CA . GLY A 1 164 ? -2.369 -17.991 -21.322 1.00 77.69 164 GLY A CA 1
ATOM 1250 C C . GLY A 1 164 ? -1.801 -19.151 -22.144 1.00 77.69 164 GLY A C 1
ATOM 1251 O O . GLY A 1 164 ? -1.345 -18.923 -23.265 1.00 77.69 164 GLY A O 1
ATOM 1252 N N . GLY A 1 165 ? -1.870 -20.378 -21.613 1.00 77.56 165 GLY A N 1
ATOM 1253 C CA . GLY A 1 165 ? -1.411 -21.613 -22.252 1.00 77.56 165 GLY A CA 1
ATOM 1254 C C . GLY A 1 165 ? -2.385 -22.228 -23.262 1.00 77.56 165 GLY A C 1
ATOM 1255 O O . GLY A 1 165 ? -2.011 -23.171 -23.951 1.00 77.56 165 GLY A O 1
ATOM 1256 N N . LEU A 1 166 ? -3.606 -21.695 -23.400 1.00 80.94 166 LEU A N 1
ATOM 1257 C CA . LEU A 1 166 ? -4.617 -22.208 -24.339 1.00 80.94 166 LEU A CA 1
ATOM 1258 C C . LEU A 1 166 ? -4.334 -21.872 -25.815 1.00 80.94 166 LEU A C 1
ATOM 1260 O O . LEU A 1 166 ? -5.078 -22.304 -26.690 1.00 80.94 166 LEU A O 1
ATOM 1264 N N . GLY A 1 167 ? -3.305 -21.070 -26.111 1.00 75.88 167 GLY A N 1
ATOM 1265 C CA . GLY A 1 167 ? -2.945 -20.687 -27.484 1.00 75.88 167 GLY A CA 1
ATOM 1266 C C . GLY A 1 167 ? -3.910 -19.698 -28.153 1.00 75.88 167 GLY A C 1
ATOM 1267 O O . GLY A 1 167 ? -3.762 -19.400 -29.335 1.00 75.88 167 GLY A O 1
ATOM 1268 N N . VAL A 1 168 ? -4.886 -19.163 -27.412 1.00 80.81 168 VAL A N 1
ATOM 1269 C CA . VAL A 1 168 ? -5.836 -18.149 -27.891 1.00 80.81 168 VAL A CA 1
ATOM 1270 C C . VAL A 1 168 ? -5.229 -16.755 -27.675 1.00 80.81 168 VAL A C 1
ATOM 1272 O O . VAL A 1 168 ? -5.071 -16.350 -26.519 1.00 80.81 168 VAL A O 1
ATOM 1275 N N . PRO A 1 169 ? -4.922 -15.975 -28.734 1.00 80.25 169 PRO A N 1
ATOM 1276 C CA . PRO A 1 169 ? -4.127 -14.752 -28.592 1.00 80.25 169 PRO A CA 1
ATOM 1277 C C . PRO A 1 169 ? -4.700 -13.717 -27.604 1.00 80.25 169 PRO A C 1
ATOM 1279 O O . PRO A 1 169 ? -3.932 -13.202 -26.788 1.00 80.25 169 PRO A O 1
ATOM 1282 N N . PRO A 1 170 ? -6.022 -13.437 -27.576 1.00 81.56 170 PRO A N 1
ATOM 1283 C CA . PRO A 1 170 ? -6.603 -12.566 -26.551 1.00 81.56 170 PRO A CA 1
ATOM 1284 C C . PRO A 1 170 ? -6.358 -13.039 -25.108 1.00 81.56 170 PRO A C 1
ATOM 1286 O O . PRO A 1 170 ? -6.097 -12.217 -24.230 1.00 81.56 170 PRO A O 1
ATOM 1289 N N . LEU A 1 171 ? -6.406 -14.351 -24.854 1.00 77.19 171 LEU A N 1
ATOM 1290 C CA . LEU A 1 171 ? -6.204 -14.922 -23.518 1.00 77.19 171 LEU A CA 1
ATOM 1291 C C . LEU A 1 171 ? -4.734 -14.872 -23.095 1.00 77.19 171 LEU A C 1
ATOM 1293 O O . LEU A 1 171 ? -4.441 -14.603 -21.930 1.00 77.19 171 LEU A O 1
ATOM 1297 N N . SER A 1 172 ? -3.806 -15.045 -24.038 1.00 71.00 172 SER A N 1
ATOM 1298 C CA . SER A 1 172 ? -2.371 -14.880 -23.788 1.00 71.00 172 SER A CA 1
ATOM 1299 C C . SER A 1 172 ? -2.015 -13.435 -23.422 1.00 71.00 172 SER A C 1
ATOM 1301 O O . SER A 1 172 ? -1.288 -13.215 -22.452 1.00 71.00 172 SER A O 1
ATOM 1303 N N . TRP A 1 173 ? -2.585 -12.440 -24.113 1.00 76.00 173 TRP A N 1
ATOM 1304 C CA . TRP A 1 173 ? -2.416 -11.027 -23.744 1.00 76.00 173 TRP A CA 1
ATOM 1305 C C . TRP A 1 173 ? -3.037 -10.701 -22.385 1.00 76.00 173 TRP A C 1
ATOM 1307 O O . TRP A 1 173 ? -2.416 -10.021 -21.564 1.00 76.00 173 TRP A O 1
ATOM 1317 N N . PHE A 1 174 ? -4.236 -11.222 -22.117 1.00 78.88 174 PHE A N 1
ATOM 1318 C CA . PHE A 1 174 ? -4.890 -11.065 -20.821 1.00 78.88 174 PHE A CA 1
ATOM 1319 C C . PHE A 1 174 ? -4.044 -11.647 -19.680 1.00 78.88 174 PHE A C 1
ATOM 1321 O O . PHE A 1 174 ? -3.855 -10.985 -18.663 1.00 78.88 174 PHE A O 1
ATOM 1328 N N . ALA A 1 175 ? -3.466 -12.837 -19.854 1.00 76.31 175 ALA A N 1
ATOM 1329 C CA . ALA A 1 175 ? -2.579 -13.448 -18.869 1.00 76.31 175 ALA A CA 1
ATOM 1330 C C . ALA A 1 175 ? -1.278 -12.650 -18.669 1.00 76.31 175 ALA A C 1
ATOM 1332 O O . ALA A 1 175 ? -0.837 -12.466 -17.531 1.00 76.31 175 ALA A O 1
ATOM 1333 N N . PHE A 1 176 ? -0.684 -12.145 -19.756 1.00 75.75 176 PHE A N 1
ATOM 1334 C CA . PHE A 1 176 ? 0.556 -11.368 -19.720 1.00 75.75 176 PHE A CA 1
ATOM 1335 C C . PHE A 1 176 ? 0.419 -10.084 -18.893 1.00 75.75 176 PHE A C 1
ATOM 1337 O O . PHE A 1 176 ? 1.246 -9.828 -18.021 1.00 75.75 176 PHE A O 1
ATOM 1344 N N . TYR A 1 177 ? -0.643 -9.303 -19.113 1.00 78.81 177 TYR A N 1
ATOM 1345 C CA . TYR A 1 177 ? -0.891 -8.078 -18.343 1.00 78.81 177 TYR A CA 1
ATOM 1346 C C . TYR A 1 177 ? -1.568 -8.344 -16.994 1.00 78.81 177 TYR A C 1
ATOM 1348 O O . TYR A 1 177 ? -1.318 -7.638 -16.013 1.00 78.81 177 TYR A O 1
ATOM 1356 N N . GLY A 1 178 ? -2.407 -9.376 -16.930 1.00 81.19 178 GLY A N 1
ATOM 1357 C CA . GLY A 1 178 ? -3.176 -9.737 -15.747 1.00 81.19 178 GLY A CA 1
ATOM 1358 C C . GLY A 1 178 ? -2.298 -10.209 -14.594 1.00 81.19 178 GLY A C 1
ATOM 1359 O O . GLY A 1 178 ? -2.549 -9.823 -13.457 1.00 81.19 178 GLY A O 1
ATOM 1360 N N . ARG A 1 179 ? -1.238 -10.987 -14.851 1.00 78.75 179 ARG A N 1
ATOM 1361 C CA . ARG A 1 179 ? -0.376 -11.533 -13.784 1.00 78.75 179 ARG A CA 1
ATOM 1362 C C . ARG A 1 179 ? 0.402 -10.452 -13.010 1.00 78.75 179 ARG A C 1
ATOM 1364 O O . ARG A 1 179 ? 0.330 -10.470 -11.780 1.00 78.75 179 ARG A O 1
ATOM 1371 N N . PRO A 1 180 ? 1.088 -9.485 -13.654 1.00 79.56 180 PRO A N 1
ATOM 1372 C CA . PRO A 1 180 ? 1.716 -8.368 -12.946 1.00 79.56 180 PRO A CA 1
ATOM 1373 C C . PRO A 1 180 ? 0.707 -7.505 -12.184 1.00 79.56 180 PRO A C 1
ATOM 1375 O O . PRO A 1 180 ? 0.953 -7.144 -11.033 1.00 79.56 180 PRO A O 1
ATOM 1378 N N . LEU A 1 181 ? -0.447 -7.206 -12.794 1.00 85.50 181 LEU A N 1
ATOM 1379 C CA . LEU A 1 181 ? -1.500 -6.430 -12.138 1.00 85.50 181 LEU A CA 1
ATOM 1380 C C . LEU A 1 181 ? -2.037 -7.157 -10.900 1.00 85.50 181 LEU A C 1
ATOM 1382 O O . LEU A 1 181 ? -2.167 -6.547 -9.841 1.00 85.50 181 LEU A O 1
ATOM 1386 N N . LEU A 1 182 ? -2.289 -8.463 -11.013 1.00 87.19 182 LEU A N 1
ATOM 1387 C CA . LEU A 1 182 ? -2.741 -9.319 -9.921 1.00 87.19 182 LEU A CA 1
ATOM 1388 C C . LEU A 1 182 ? -1.722 -9.346 -8.773 1.00 87.19 182 LEU A C 1
ATOM 1390 O O . LEU A 1 182 ? -2.110 -9.212 -7.612 1.00 87.19 182 LEU A O 1
ATOM 1394 N N . ALA A 1 183 ? -0.427 -9.465 -9.074 1.00 86.19 183 ALA A N 1
ATOM 1395 C CA . ALA A 1 183 ? 0.628 -9.423 -8.062 1.00 86.19 183 ALA A CA 1
ATOM 1396 C C . ALA A 1 183 ? 0.654 -8.071 -7.324 1.00 86.19 183 ALA A C 1
ATOM 1398 O O . ALA A 1 183 ? 0.646 -8.029 -6.093 1.00 86.19 183 ALA A O 1
ATOM 1399 N N . LEU A 1 184 ? 0.600 -6.955 -8.059 1.00 86.50 184 LEU A N 1
ATOM 1400 C CA . LEU A 1 184 ? 0.579 -5.609 -7.475 1.00 86.50 184 LEU A CA 1
ATOM 1401 C C . LEU A 1 184 ? -0.691 -5.332 -6.660 1.00 86.50 184 LEU A C 1
ATOM 1403 O O . LEU A 1 184 ? -0.624 -4.684 -5.611 1.00 86.50 184 LEU A O 1
ATOM 1407 N N . ALA A 1 185 ? -1.839 -5.831 -7.118 1.00 90.00 185 ALA A N 1
ATOM 1408 C CA . ALA A 1 185 ? -3.108 -5.728 -6.409 1.00 90.00 185 ALA A CA 1
ATOM 1409 C C . ALA A 1 185 ? -3.072 -6.536 -5.109 1.00 90.00 185 ALA A C 1
ATOM 1411 O O . ALA A 1 185 ? -3.452 -6.026 -4.061 1.00 90.00 185 ALA A O 1
ATOM 1412 N N . THR A 1 186 ? -2.520 -7.750 -5.150 1.00 90.69 186 THR A N 1
ATOM 1413 C CA . THR A 1 186 ? -2.333 -8.615 -3.976 1.00 90.69 186 THR A CA 1
ATOM 1414 C C . THR A 1 186 ? -1.454 -7.939 -2.930 1.00 90.69 186 THR A C 1
ATOM 1416 O O . THR A 1 186 ? -1.844 -7.845 -1.766 1.00 90.69 186 THR A O 1
ATOM 1419 N N . ILE A 1 187 ? -0.303 -7.396 -3.340 1.00 89.81 187 ILE A N 1
ATOM 1420 C CA . ILE A 1 187 ? 0.586 -6.643 -2.444 1.00 89.81 187 ILE A CA 1
ATOM 1421 C C . ILE A 1 187 ? -0.156 -5.440 -1.853 1.00 89.81 187 ILE A 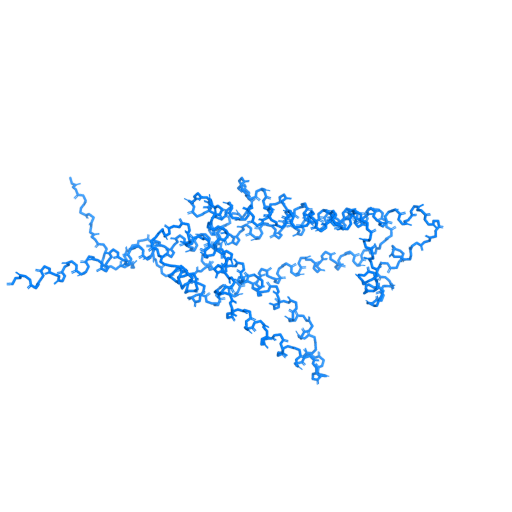C 1
ATOM 1423 O O . ILE A 1 187 ? -0.085 -5.203 -0.649 1.00 89.81 187 ILE A O 1
ATOM 1427 N N . SER A 1 188 ? -0.903 -4.697 -2.672 1.00 90.81 188 SER A N 1
ATOM 1428 C CA . SER A 1 188 ? -1.686 -3.546 -2.209 1.00 90.81 188 SER A CA 1
ATOM 1429 C C . SER A 1 188 ? -2.754 -3.945 -1.186 1.00 90.81 188 SER A C 1
ATOM 1431 O O . SER A 1 188 ? -2.878 -3.288 -0.155 1.00 90.81 188 SER A O 1
ATOM 1433 N N . THR A 1 189 ? -3.466 -5.052 -1.401 1.00 91.94 189 THR A N 1
ATOM 1434 C CA . THR A 1 189 ? -4.455 -5.578 -0.450 1.00 91.94 189 THR A CA 1
ATOM 1435 C C . THR A 1 189 ? -3.800 -6.016 0.859 1.00 91.94 189 THR A C 1
ATOM 1437 O O . THR A 1 189 ? -4.295 -5.667 1.930 1.00 91.94 189 THR A O 1
ATOM 1440 N N . LEU A 1 190 ? -2.656 -6.709 0.808 1.00 91.75 190 LEU A N 1
ATOM 1441 C CA . LEU A 1 190 ? -1.893 -7.072 2.010 1.00 91.75 190 LEU A CA 1
ATOM 1442 C C . LEU A 1 190 ? -1.397 -5.832 2.768 1.00 91.75 190 LEU A C 1
ATOM 1444 O O . LEU A 1 190 ? -1.418 -5.810 3.996 1.00 91.75 190 LEU A O 1
ATOM 1448 N N . MET A 1 191 ? -1.005 -4.773 2.055 1.00 92.06 191 MET A N 1
ATOM 1449 C CA . MET A 1 191 ? -0.646 -3.496 2.673 1.00 92.06 191 MET A CA 1
ATOM 1450 C C . MET A 1 191 ? -1.843 -2.843 3.366 1.00 92.06 191 MET A C 1
ATOM 1452 O O . MET A 1 191 ? -1.709 -2.440 4.516 1.00 92.06 191 MET A O 1
ATOM 1456 N N . ILE A 1 192 ? -3.019 -2.794 2.732 1.00 92.12 192 ILE A N 1
ATOM 1457 C CA . ILE A 1 192 ? -4.246 -2.274 3.362 1.00 92.12 192 ILE A CA 1
ATOM 1458 C C . ILE A 1 192 ? -4.602 -3.099 4.609 1.00 92.12 192 ILE A C 1
ATOM 1460 O O . ILE A 1 192 ? -4.891 -2.531 5.664 1.00 92.12 192 ILE A O 1
ATOM 1464 N N . GLN A 1 193 ? -4.516 -4.430 4.521 1.00 91.50 193 GLN A N 1
ATOM 1465 C CA . GLN A 1 193 ? -4.740 -5.330 5.654 1.00 91.50 193 GLN A CA 1
ATOM 1466 C C . GLN A 1 193 ? -3.783 -5.009 6.810 1.00 91.50 193 GLN A C 1
ATOM 1468 O O . GLN A 1 193 ? -4.216 -4.842 7.953 1.00 91.50 193 GLN A O 1
ATOM 1473 N N . TRP A 1 194 ? -2.493 -4.838 6.511 1.00 93.06 194 TRP A N 1
ATOM 1474 C CA . TRP A 1 194 ? -1.494 -4.455 7.503 1.00 93.06 194 TRP A CA 1
ATOM 1475 C C . TRP A 1 194 ? -1.783 -3.106 8.142 1.00 93.06 194 TRP A C 1
ATOM 1477 O O . TRP A 1 194 ? -1.704 -2.966 9.364 1.00 93.06 194 TRP A O 1
ATOM 1487 N N . TRP A 1 195 ? -2.152 -2.122 7.331 1.00 93.12 195 TRP A N 1
ATOM 1488 C CA . TRP A 1 195 ? -2.484 -0.774 7.765 1.00 93.12 195 TRP A CA 1
ATOM 1489 C C . TRP A 1 195 ? -3.660 -0.746 8.743 1.00 93.12 195 TRP A C 1
ATOM 1491 O O . TRP A 1 195 ? -3.596 -0.026 9.739 1.00 93.12 195 TRP A O 1
ATOM 1501 N N . LEU A 1 196 ? -4.700 -1.546 8.507 1.00 91.44 196 LEU A N 1
ATOM 1502 C CA . LEU A 1 196 ? -5.833 -1.676 9.425 1.00 91.44 196 LEU A CA 1
ATOM 1503 C C . LEU A 1 196 ? -5.433 -2.406 10.716 1.00 91.44 196 LEU A C 1
ATOM 1505 O O . LEU A 1 196 ? -5.751 -1.949 11.814 1.00 91.44 196 LEU A O 1
ATOM 1509 N N . LEU A 1 197 ? -4.693 -3.514 10.609 1.00 90.81 197 LEU A N 1
ATOM 1510 C CA . LEU A 1 197 ? -4.281 -4.320 11.764 1.00 90.81 197 LEU A CA 1
ATOM 1511 C C . LEU A 1 197 ? -3.385 -3.546 12.738 1.00 90.81 197 LEU A C 1
ATOM 1513 O O . LEU A 1 197 ? -3.617 -3.576 13.950 1.00 90.81 197 LEU A O 1
ATOM 1517 N N . ARG A 1 198 ? -2.402 -2.794 12.230 1.00 91.25 198 ARG A N 1
ATOM 1518 C CA . ARG A 1 198 ? -1.499 -2.001 13.082 1.00 91.25 198 ARG A CA 1
ATOM 1519 C C . ARG A 1 198 ? -2.214 -0.857 13.811 1.00 91.25 198 ARG A C 1
ATOM 1521 O O . ARG A 1 198 ? -1.861 -0.566 14.953 1.00 91.25 198 ARG A O 1
ATOM 1528 N N . LEU A 1 199 ? -3.249 -0.256 13.212 1.00 90.69 199 LEU A N 1
ATOM 1529 C CA . LEU A 1 199 ? -4.105 0.726 13.892 1.00 90.69 199 LEU A CA 1
ATOM 1530 C C . LEU A 1 199 ? -4.928 0.071 15.014 1.00 90.69 199 LEU A C 1
ATOM 1532 O O . LEU A 1 199 ? -4.946 0.570 16.138 1.00 90.69 199 LEU A O 1
ATOM 1536 N N . ASN A 1 200 ? -5.533 -1.093 14.755 1.00 87.81 200 ASN A N 1
ATOM 1537 C CA . ASN A 1 200 ? -6.325 -1.832 15.751 1.00 87.81 200 ASN A CA 1
ATOM 1538 C C . ASN A 1 200 ? -5.501 -2.226 16.978 1.00 87.81 200 ASN A C 1
ATOM 1540 O O . ASN A 1 200 ? -5.971 -2.138 18.113 1.00 87.81 200 ASN A O 1
ATOM 1544 N N . ARG A 1 201 ? -4.267 -2.676 16.740 1.00 86.19 201 ARG A N 1
ATOM 1545 C CA . ARG A 1 201 ? -3.334 -3.096 17.787 1.00 86.19 201 ARG A CA 1
ATOM 1546 C C . ARG A 1 201 ? -2.891 -1.934 18.673 1.00 86.19 201 ARG A C 1
ATOM 1548 O O . ARG A 1 201 ? -2.582 -2.139 19.842 1.00 86.19 201 ARG A O 1
ATOM 1555 N N . LEU A 1 202 ? -2.847 -0.716 18.134 1.00 83.81 202 LEU A N 1
ATOM 1556 C CA . LEU A 1 202 ? -2.433 0.455 18.900 1.00 83.81 202 LEU A CA 1
ATOM 1557 C C . LEU A 1 202 ? -3.494 0.900 19.921 1.00 83.81 202 LEU A C 1
ATOM 1559 O O . LEU A 1 202 ? -3.143 1.380 21.000 1.00 83.81 202 LEU A O 1
ATOM 1563 N N . GLU A 1 203 ? -4.770 0.755 19.577 1.00 77.38 203 GLU A N 1
ATOM 1564 C CA . GLU A 1 203 ? -5.884 1.283 20.364 1.00 77.38 203 GLU A CA 1
ATOM 1565 C C . GLU A 1 203 ? -6.406 0.290 21.415 1.00 77.38 203 GLU A C 1
ATOM 1567 O O . GLU A 1 203 ? -6.608 0.666 22.569 1.00 77.38 203 GLU A O 1
ATOM 1572 N N . ARG A 1 204 ? -6.609 -0.988 21.064 1.00 67.69 204 ARG A N 1
ATOM 1573 C CA . ARG A 1 204 ? -7.296 -1.940 21.955 1.00 67.69 204 ARG A CA 1
ATOM 1574 C C . ARG A 1 204 ? -6.327 -2.784 22.777 1.00 67.69 204 ARG A C 1
ATOM 1576 O O . ARG A 1 204 ? -6.014 -3.904 22.412 1.00 67.69 204 ARG A O 1
ATOM 1583 N N . LYS A 1 205 ? -5.899 -2.290 23.937 1.00 62.28 205 LYS A N 1
ATOM 1584 C CA . LYS A 1 205 ? -4.945 -3.007 24.811 1.00 62.28 205 LYS A CA 1
ATOM 1585 C C . LYS A 1 205 ? -5.490 -4.263 25.524 1.00 62.28 205 LYS A C 1
ATOM 1587 O O . LYS A 1 205 ? -4.730 -4.891 26.248 1.00 62.28 205 LYS A O 1
ATOM 1592 N N . GLY A 1 206 ? -6.761 -4.627 25.339 1.00 64.69 206 GLY A N 1
ATOM 1593 C CA . GLY A 1 206 ? -7.418 -5.719 26.077 1.00 64.69 206 GLY A CA 1
ATOM 1594 C C . GLY A 1 206 ? -7.946 -6.881 25.230 1.00 64.69 206 GLY A C 1
ATOM 1595 O O . GLY A 1 206 ? -8.567 -7.783 25.778 1.00 64.69 206 GLY A O 1
ATOM 1596 N N . LEU A 1 207 ? -7.746 -6.877 23.907 1.00 72.06 207 LEU A N 1
ATOM 1597 C CA . LEU A 1 207 ? -8.153 -8.008 23.071 1.00 72.06 207 LEU A CA 1
ATOM 1598 C C . LEU A 1 207 ? -7.049 -9.071 23.052 1.00 72.06 207 LEU A C 1
ATOM 1600 O O . LEU A 1 207 ? -5.873 -8.766 22.871 1.00 72.06 207 LEU A O 1
ATOM 1604 N N . GLY A 1 208 ? -7.436 -10.342 23.177 1.00 78.81 208 GLY A N 1
ATOM 1605 C CA . GLY A 1 208 ? -6.542 -11.448 22.844 1.00 78.81 208 GLY A CA 1
ATOM 1606 C C . GLY A 1 208 ? -6.090 -11.360 21.383 1.00 78.81 208 GLY A C 1
ATOM 1607 O O . GLY A 1 208 ? -6.759 -10.755 20.539 1.00 78.81 208 GLY A O 1
ATOM 1608 N N . TRP A 1 209 ? -4.962 -11.987 21.059 1.00 80.38 209 TRP A N 1
ATOM 1609 C CA . TRP A 1 209 ? -4.349 -11.899 19.732 1.00 80.38 209 TRP A CA 1
ATOM 1610 C C . TRP A 1 209 ? -5.310 -12.260 18.578 1.00 80.38 209 TRP A C 1
ATOM 1612 O O . TRP A 1 209 ? -5.445 -11.495 17.622 1.00 80.38 209 TRP A O 1
ATOM 1622 N N . PHE A 1 210 ? -6.087 -13.340 18.714 1.00 82.69 210 PHE A N 1
ATOM 1623 C CA . PHE A 1 210 ? -7.121 -13.708 17.736 1.00 82.69 210 PHE A CA 1
ATOM 1624 C C . PHE A 1 210 ? -8.209 -12.638 17.565 1.00 82.69 210 PHE A C 1
ATOM 1626 O O . PHE A 1 210 ? -8.706 -12.435 16.457 1.00 82.69 210 PHE A O 1
ATOM 1633 N N . GLY A 1 211 ? -8.562 -11.919 18.633 1.00 82.00 211 GLY A N 1
ATOM 1634 C CA . GLY A 1 211 ? -9.530 -10.823 18.580 1.00 82.00 211 GLY A CA 1
ATOM 1635 C C . GLY A 1 211 ? -9.043 -9.664 17.709 1.00 82.00 211 GLY A C 1
ATOM 1636 O O . GLY A 1 211 ? -9.812 -9.125 16.913 1.00 82.00 211 GLY A O 1
ATOM 1637 N N . HIS A 1 212 ? -7.752 -9.329 17.789 1.00 81.38 212 HIS A N 1
ATOM 1638 C CA . HIS A 1 212 ? -7.131 -8.308 16.939 1.00 81.38 212 HIS A CA 1
ATOM 1639 C C . HIS A 1 212 ? -7.142 -8.689 15.458 1.00 81.38 212 HIS A C 1
ATOM 1641 O O . HIS A 1 212 ? -7.552 -7.884 14.614 1.00 81.38 212 HIS A O 1
ATOM 1647 N N . VAL A 1 213 ? -6.724 -9.922 15.161 1.00 84.38 213 VAL A N 1
ATOM 1648 C CA . VAL A 1 213 ? -6.667 -10.469 13.800 1.00 84.38 213 VAL A CA 1
ATOM 1649 C C . VAL A 1 213 ? -8.069 -10.526 13.193 1.00 84.38 213 VAL A C 1
ATOM 1651 O O . VAL A 1 213 ? -8.285 -9.998 12.102 1.00 84.38 213 VAL A O 1
ATOM 1654 N N . ARG A 1 214 ? -9.047 -11.075 13.928 1.00 85.50 214 ARG A N 1
ATOM 1655 C CA . ARG A 1 214 ? -10.451 -11.157 13.497 1.00 85.50 214 ARG A CA 1
ATOM 1656 C C . ARG A 1 214 ? -11.035 -9.777 13.214 1.00 85.50 214 ARG A C 1
ATOM 1658 O O . ARG A 1 214 ? -11.675 -9.592 12.184 1.00 85.50 214 ARG A O 1
ATOM 1665 N N . LEU A 1 215 ? -10.813 -8.800 14.094 1.00 82.19 215 LEU A N 1
ATOM 1666 C CA . LEU A 1 215 ? -11.344 -7.449 13.905 1.00 82.19 215 LEU A CA 1
ATOM 1667 C C . LEU A 1 215 ? -10.753 -6.778 12.657 1.00 82.19 215 LEU A C 1
ATOM 1669 O O . LEU A 1 215 ? -11.487 -6.160 11.887 1.00 82.19 215 LEU A O 1
ATOM 1673 N N . GLY A 1 216 ? -9.440 -6.907 12.440 1.00 80.12 216 GLY A N 1
ATOM 1674 C CA . GLY A 1 216 ? -8.795 -6.373 11.238 1.00 80.12 216 GLY A CA 1
ATOM 1675 C C . GLY A 1 216 ? -9.263 -7.063 9.964 1.00 80.12 216 GLY A C 1
ATOM 1676 O O . GLY A 1 216 ? -9.559 -6.387 8.985 1.00 80.12 216 GLY A O 1
ATOM 1677 N N . PHE A 1 217 ? -9.410 -8.388 9.999 1.00 83.75 217 PHE A N 1
ATOM 1678 C CA . PHE A 1 217 ? -9.991 -9.163 8.907 1.00 83.75 217 PHE A CA 1
ATOM 1679 C C . PHE A 1 217 ? -11.405 -8.675 8.568 1.00 83.75 217 PHE A C 1
ATOM 1681 O O . PHE A 1 217 ? -11.659 -8.251 7.446 1.00 83.75 217 PHE A O 1
ATOM 1688 N N . VAL A 1 218 ? -12.315 -8.628 9.543 1.00 85.12 218 VAL A N 1
ATOM 1689 C CA . VAL A 1 218 ? -13.706 -8.202 9.315 1.00 85.12 218 VAL A CA 1
ATOM 1690 C C . VAL A 1 218 ? -13.786 -6.782 8.745 1.00 85.12 218 VAL A C 1
ATOM 1692 O O . VAL A 1 218 ? -14.637 -6.517 7.904 1.00 85.12 218 VAL A O 1
ATOM 1695 N N . ARG A 1 219 ? -12.903 -5.861 9.149 1.00 85.06 219 ARG A N 1
ATOM 1696 C CA . ARG A 1 219 ? -12.870 -4.492 8.601 1.00 85.06 219 ARG A CA 1
ATOM 1697 C C . ARG A 1 219 ? -12.538 -4.437 7.115 1.00 85.06 219 ARG A C 1
ATOM 1699 O O . ARG A 1 219 ? -13.153 -3.654 6.394 1.00 85.06 219 ARG A O 1
ATOM 1706 N N . LEU A 1 220 ? -11.597 -5.260 6.660 1.00 83.94 220 LEU A N 1
ATOM 1707 C CA . LEU A 1 220 ? -11.303 -5.375 5.235 1.00 83.94 220 LEU A CA 1
ATOM 1708 C C . LEU A 1 220 ? -12.483 -6.035 4.507 1.00 83.94 220 LEU A C 1
ATOM 1710 O O . LEU A 1 220 ? -12.987 -5.518 3.516 1.00 83.94 220 LEU A O 1
ATOM 1714 N N . TRP A 1 221 ? -12.983 -7.147 5.036 1.00 85.12 221 TRP A N 1
ATOM 1715 C CA . TRP A 1 221 ? -13.980 -7.964 4.343 1.00 85.12 221 TRP A CA 1
ATOM 1716 C C . TRP A 1 221 ? -15.417 -7.435 4.415 1.00 85.12 221 TRP A C 1
ATOM 1718 O O . TRP A 1 221 ? -16.277 -7.952 3.711 1.00 85.12 221 TRP A O 1
ATOM 1728 N N . ARG A 1 222 ? -15.687 -6.382 5.196 1.00 88.38 222 ARG A N 1
ATOM 1729 C CA . ARG A 1 222 ? -16.971 -5.655 5.171 1.00 88.38 222 ARG A CA 1
ATOM 1730 C C . ARG A 1 222 ? -17.148 -4.773 3.935 1.00 88.38 222 ARG A C 1
ATOM 1732 O O . ARG A 1 222 ? -18.278 -4.554 3.523 1.00 88.38 222 ARG A O 1
ATOM 1739 N N . HIS A 1 223 ? -16.053 -4.300 3.338 1.00 89.38 223 HIS A N 1
ATOM 1740 C CA . HIS A 1 223 ? -16.081 -3.442 2.146 1.00 89.38 223 HIS A CA 1
ATOM 1741 C C . HIS A 1 223 ? -15.174 -4.002 1.037 1.00 89.38 223 HIS A C 1
ATOM 1743 O O . HIS A 1 223 ? -14.269 -3.307 0.568 1.00 89.38 223 HIS A O 1
ATOM 1749 N N . PRO A 1 224 ? -15.365 -5.268 0.615 1.00 88.06 224 PRO A N 1
ATOM 1750 C CA . PRO A 1 224 ? -14.404 -5.960 -0.240 1.00 88.06 224 PRO A CA 1
ATOM 1751 C C . PRO A 1 224 ? -14.282 -5.294 -1.612 1.00 88.06 224 PRO A C 1
ATOM 1753 O O . PRO A 1 224 ? -13.176 -5.156 -2.124 1.00 88.06 224 PRO A O 1
ATOM 1756 N N . ILE A 1 225 ? -15.397 -4.815 -2.175 1.00 89.56 225 ILE A N 1
ATOM 1757 C CA . ILE A 1 225 ? -15.428 -4.127 -3.473 1.00 89.56 225 ILE A CA 1
ATOM 1758 C C . ILE A 1 225 ? -14.651 -2.811 -3.402 1.00 89.56 225 ILE A C 1
ATOM 1760 O O . ILE A 1 225 ? -13.836 -2.523 -4.276 1.00 89.56 225 ILE A O 1
ATOM 1764 N N . GLU A 1 226 ? -14.862 -2.028 -2.345 1.00 91.69 226 GLU A N 1
ATOM 1765 C CA . GLU A 1 226 ? -14.231 -0.718 -2.215 1.00 91.69 226 GLU A CA 1
ATOM 1766 C C . GLU A 1 226 ? -12.720 -0.841 -2.006 1.00 91.69 226 GLU A C 1
ATOM 1768 O O . GLU A 1 226 ? -11.940 -0.173 -2.690 1.00 91.69 226 GLU A O 1
ATOM 1773 N N . TRP A 1 227 ? -12.290 -1.747 -1.122 1.00 91.88 227 TRP A N 1
ATOM 1774 C CA . TRP A 1 227 ? -10.868 -2.007 -0.899 1.00 91.88 227 TRP A CA 1
ATOM 1775 C C . TRP A 1 227 ? -10.182 -2.612 -2.115 1.00 91.88 227 TRP A C 1
ATOM 1777 O O . TRP A 1 227 ? -9.074 -2.194 -2.450 1.00 91.88 227 TRP A O 1
ATOM 1787 N N . LEU A 1 228 ? -10.838 -3.550 -2.803 1.00 89.69 228 LEU A N 1
ATOM 1788 C CA . LEU A 1 228 ? -10.308 -4.129 -4.031 1.00 89.69 228 LEU A CA 1
ATOM 1789 C C . LEU A 1 228 ? -10.189 -3.071 -5.131 1.00 89.69 228 LEU A C 1
ATOM 1791 O O . LEU A 1 228 ? -9.167 -3.018 -5.808 1.00 89.69 228 LEU A O 1
ATOM 1795 N N . GLY A 1 229 ? -11.182 -2.190 -5.273 1.00 92.69 229 GLY A N 1
ATOM 1796 C CA . GLY A 1 229 ? -11.131 -1.072 -6.212 1.00 92.69 229 GLY A CA 1
ATOM 1797 C C . GLY A 1 229 ? -9.977 -0.112 -5.916 1.00 92.69 229 GLY A C 1
ATOM 1798 O O . GLY A 1 229 ? -9.267 0.290 -6.835 1.00 92.69 229 GLY A O 1
ATOM 1799 N N . LEU A 1 230 ? -9.718 0.193 -4.639 1.00 91.75 230 LEU A N 1
ATOM 1800 C CA . LEU A 1 230 ? -8.564 1.005 -4.235 1.00 91.75 230 LEU A CA 1
ATOM 1801 C C . LEU A 1 230 ? -7.229 0.296 -4.506 1.00 91.75 230 LEU A C 1
ATOM 1803 O O . LEU A 1 230 ? -6.298 0.920 -5.018 1.00 91.75 230 LEU A O 1
ATOM 1807 N N . ALA A 1 231 ? -7.133 -1.001 -4.204 1.00 91.31 231 ALA A N 1
ATOM 1808 C CA . ALA A 1 231 ? -5.937 -1.802 -4.453 1.00 91.31 231 ALA A CA 1
ATOM 1809 C C . ALA A 1 231 ? -5.628 -1.915 -5.956 1.00 91.31 231 ALA A C 1
ATOM 1811 O O . ALA A 1 231 ? -4.495 -1.668 -6.372 1.00 91.31 231 ALA A O 1
ATOM 1812 N N . LEU A 1 232 ? -6.637 -2.229 -6.775 1.00 90.88 232 LEU A N 1
ATOM 1813 C CA . LEU A 1 232 ? -6.519 -2.323 -8.231 1.00 90.88 232 LEU A CA 1
ATOM 1814 C C . LEU A 1 232 ? -6.235 -0.964 -8.865 1.00 90.88 232 LEU A C 1
ATOM 1816 O O . LEU A 1 232 ? -5.328 -0.864 -9.686 1.00 90.88 232 LEU A O 1
ATOM 1820 N N . GLY A 1 233 ? -6.959 0.084 -8.468 1.00 89.62 233 GLY A N 1
ATOM 1821 C CA . GLY A 1 233 ? -6.743 1.440 -8.967 1.00 89.62 233 GLY A CA 1
ATOM 1822 C C . GLY A 1 233 ? -5.332 1.939 -8.654 1.00 89.62 233 GLY A C 1
ATOM 1823 O O . GLY A 1 233 ? -4.628 2.413 -9.543 1.00 89.62 233 GLY A O 1
ATOM 1824 N N . GLY A 1 234 ? -4.868 1.747 -7.415 1.00 87.69 234 GLY A N 1
ATOM 1825 C CA . GLY A 1 234 ? -3.500 2.075 -7.016 1.00 87.69 234 GLY A CA 1
ATOM 1826 C C . GLY A 1 234 ? -2.441 1.280 -7.789 1.00 87.69 234 GLY A C 1
ATOM 1827 O O . GLY A 1 234 ? -1.449 1.858 -8.242 1.00 87.69 234 GLY A O 1
ATOM 1828 N N . ALA A 1 235 ? -2.653 -0.025 -7.986 1.00 87.88 235 ALA A N 1
ATOM 1829 C CA . ALA A 1 235 ? -1.766 -0.881 -8.773 1.00 87.88 235 ALA A CA 1
ATOM 1830 C C . ALA A 1 235 ? -1.714 -0.458 -10.251 1.00 87.88 235 ALA A C 1
ATOM 1832 O O . ALA A 1 235 ? -0.626 -0.313 -10.808 1.00 87.88 235 ALA A O 1
ATOM 1833 N N . ALA A 1 236 ? -2.871 -0.199 -10.864 1.00 89.06 236 ALA A N 1
ATOM 1834 C CA . ALA A 1 236 ? -2.989 0.228 -12.252 1.00 89.06 236 ALA A CA 1
ATOM 1835 C C . ALA A 1 236 ? -2.320 1.586 -12.488 1.00 89.06 236 ALA A C 1
ATOM 1837 O O . ALA A 1 236 ? -1.552 1.722 -13.436 1.00 89.06 236 ALA A O 1
ATOM 1838 N N . ILE A 1 237 ? -2.532 2.569 -11.603 1.00 88.38 237 ILE A N 1
ATOM 1839 C CA . ILE A 1 237 ? -1.877 3.882 -11.706 1.00 88.38 237 ILE A CA 1
ATOM 1840 C C . ILE A 1 237 ? -0.357 3.737 -11.595 1.00 88.38 237 ILE A C 1
ATOM 1842 O O . ILE A 1 237 ? 0.372 4.316 -12.395 1.00 88.38 237 ILE A O 1
ATOM 1846 N N . ARG A 1 238 ? 0.149 2.938 -10.645 1.00 82.94 238 ARG A N 1
ATOM 1847 C CA . ARG A 1 238 ? 1.597 2.697 -10.515 1.00 82.94 238 ARG A CA 1
ATOM 1848 C C . ARG A 1 238 ? 2.179 2.018 -11.749 1.00 82.94 238 ARG A C 1
ATOM 1850 O O . ARG A 1 238 ? 3.248 2.422 -12.204 1.00 82.94 238 ARG A O 1
ATOM 1857 N N . LEU A 1 239 ? 1.489 1.016 -12.288 1.00 82.69 239 LEU A N 1
ATOM 1858 C CA . LEU A 1 239 ? 1.908 0.331 -13.506 1.00 82.69 239 LEU A CA 1
ATOM 1859 C C . LEU A 1 239 ? 1.905 1.291 -14.702 1.00 82.69 239 LEU A C 1
ATOM 1861 O O . LEU A 1 239 ? 2.871 1.324 -15.457 1.00 82.69 239 LEU A O 1
ATOM 1865 N N . ALA A 1 240 ? 0.867 2.121 -14.833 1.00 86.19 240 ALA A N 1
ATOM 1866 C CA . ALA A 1 240 ? 0.752 3.119 -15.890 1.00 86.19 240 ALA A CA 1
ATOM 1867 C C . ALA A 1 240 ? 1.839 4.197 -15.791 1.00 86.19 240 ALA A C 1
ATOM 1869 O O . ALA A 1 240 ? 2.440 4.532 -16.806 1.00 86.19 240 ALA A O 1
ATOM 1870 N N . LEU A 1 241 ? 2.141 4.703 -14.589 1.00 85.62 241 LEU A N 1
ATOM 1871 C CA . LEU A 1 241 ? 3.203 5.690 -14.371 1.00 85.62 241 LEU A CA 1
ATOM 1872 C C . LEU A 1 241 ? 4.574 5.129 -14.759 1.00 85.62 241 LEU A C 1
ATOM 1874 O O . LEU A 1 241 ? 5.268 5.724 -15.579 1.00 85.62 241 LEU A O 1
ATOM 1878 N N . ASN A 1 242 ? 4.949 3.962 -14.227 1.00 79.56 242 ASN A N 1
ATOM 1879 C CA . ASN A 1 242 ? 6.242 3.346 -14.542 1.00 79.56 242 ASN A CA 1
ATOM 1880 C C . ASN A 1 242 ? 6.322 2.912 -16.013 1.00 79.56 242 ASN A C 1
ATOM 1882 O O . ASN A 1 242 ? 7.341 3.119 -16.668 1.00 79.56 242 ASN A O 1
ATOM 1886 N N . GLY A 1 243 ? 5.228 2.378 -16.562 1.00 77.44 243 GLY A N 1
ATOM 1887 C CA . GLY A 1 243 ? 5.122 2.031 -17.976 1.00 77.44 243 GLY A CA 1
ATOM 1888 C C . GLY A 1 243 ? 5.228 3.250 -18.892 1.00 77.44 243 GLY A C 1
ATOM 1889 O O . GLY A 1 243 ? 5.871 3.170 -19.934 1.00 77.44 243 GLY A O 1
ATOM 1890 N N . ALA A 1 244 ? 4.663 4.396 -18.502 1.00 83.75 244 ALA A N 1
ATOM 1891 C CA . ALA A 1 244 ? 4.790 5.649 -19.239 1.00 83.75 244 ALA A CA 1
ATOM 1892 C C . ALA A 1 244 ? 6.231 6.169 -19.222 1.00 83.75 244 ALA A C 1
ATOM 1894 O O . ALA A 1 244 ? 6.740 6.539 -20.278 1.00 83.75 244 ALA A O 1
ATOM 1895 N N . VAL A 1 245 ? 6.905 6.138 -18.064 1.00 81.88 245 VAL A N 1
ATOM 1896 C CA . VAL A 1 245 ? 8.328 6.503 -17.952 1.00 81.88 245 VAL A CA 1
ATOM 1897 C C . VAL A 1 245 ? 9.179 5.607 -18.848 1.00 81.88 245 VAL A C 1
ATOM 1899 O O . VAL A 1 245 ? 9.960 6.118 -19.647 1.00 81.88 245 VAL A O 1
ATOM 1902 N N . LEU A 1 246 ? 8.979 4.287 -18.789 1.00 72.94 246 LEU A N 1
ATOM 1903 C CA . LEU A 1 246 ? 9.713 3.330 -19.616 1.00 72.94 246 LEU A CA 1
ATOM 1904 C C . LEU A 1 246 ? 9.426 3.517 -21.112 1.00 72.94 246 LEU A C 1
ATOM 1906 O O . LEU A 1 246 ? 10.349 3.521 -21.918 1.00 72.94 246 LEU A O 1
ATOM 1910 N N . LYS A 1 247 ? 8.162 3.722 -21.498 1.00 75.38 247 LYS A N 1
ATOM 1911 C CA . LYS A 1 247 ? 7.770 3.974 -22.892 1.00 75.38 247 LYS A CA 1
ATOM 1912 C C . LYS A 1 247 ? 8.382 5.265 -23.425 1.00 75.38 247 LYS A C 1
ATOM 1914 O O . LYS A 1 247 ? 8.795 5.306 -24.584 1.00 75.38 247 LYS A O 1
ATOM 1919 N N . LEU A 1 248 ? 8.420 6.318 -22.609 1.00 76.94 248 LEU A N 1
ATOM 1920 C CA . LEU A 1 248 ? 9.051 7.574 -22.993 1.00 76.94 248 LEU A CA 1
ATOM 1921 C C . LEU A 1 248 ? 10.563 7.378 -23.142 1.00 76.94 248 LEU A C 1
ATOM 1923 O O . LEU A 1 248 ? 11.114 7.747 -24.171 1.00 76.94 248 LEU A O 1
ATOM 1927 N N . ALA A 1 249 ? 11.202 6.710 -22.177 1.00 69.31 249 ALA A N 1
ATOM 1928 C CA . ALA A 1 249 ? 12.619 6.356 -22.242 1.00 69.31 249 ALA A CA 1
ATOM 1929 C C . ALA A 1 249 ? 12.953 5.564 -23.514 1.00 69.31 249 ALA A C 1
ATOM 1931 O O . ALA A 1 249 ? 13.920 5.871 -24.204 1.00 69.31 249 ALA A O 1
ATOM 1932 N N . TRP A 1 250 ? 12.107 4.588 -23.851 1.00 64.06 250 TRP A N 1
ATOM 1933 C CA . TRP A 1 250 ? 12.230 3.761 -25.047 1.00 64.06 250 TRP A CA 1
ATOM 1934 C C . TRP A 1 250 ? 12.122 4.586 -26.330 1.00 64.06 250 TRP A C 1
ATOM 1936 O O . TRP A 1 250 ? 12.987 4.501 -27.194 1.00 64.06 250 TRP A O 1
ATOM 1946 N N . ARG A 1 251 ? 11.087 5.431 -26.451 1.00 69.06 251 ARG A N 1
ATOM 1947 C CA . ARG A 1 251 ? 10.888 6.282 -27.638 1.00 69.06 251 ARG A CA 1
ATOM 1948 C C . ARG A 1 251 ? 11.969 7.338 -27.817 1.00 69.06 251 ARG A C 1
ATOM 1950 O O . ARG A 1 251 ? 12.178 7.803 -28.931 1.00 69.06 251 ARG A O 1
ATOM 1957 N N . MET A 1 252 ? 12.600 7.761 -26.730 1.00 65.44 252 MET A N 1
ATOM 1958 C CA . MET A 1 252 ? 13.614 8.804 -26.777 1.00 65.44 252 MET A CA 1
ATOM 1959 C C . MET A 1 252 ? 15.002 8.276 -27.148 1.00 65.44 252 MET A C 1
ATOM 1961 O O . MET A 1 252 ? 15.824 9.086 -27.569 1.00 65.44 252 MET A O 1
ATOM 1965 N N . GLY A 1 253 ? 15.263 6.968 -27.051 1.00 54.16 253 GLY A N 1
ATOM 1966 C CA . GLY A 1 253 ? 16.549 6.348 -27.393 1.00 54.16 253 GLY A CA 1
ATOM 1967 C C . GLY A 1 253 ? 17.733 6.790 -26.511 1.00 54.16 253 GLY A C 1
ATOM 1968 O O . GLY A 1 253 ? 17.750 7.882 -25.937 1.00 54.16 253 GLY A O 1
ATOM 1969 N N . GLY A 1 254 ? 18.758 5.944 -26.397 1.00 53.97 254 GLY A N 1
ATOM 1970 C CA . GLY A 1 254 ? 19.863 6.081 -25.431 1.00 53.97 254 GLY A CA 1
ATOM 1971 C C . GLY A 1 254 ? 21.108 6.822 -25.928 1.00 53.97 254 GLY A C 1
ATOM 1972 O O . GLY A 1 254 ? 22.212 6.388 -25.652 1.00 53.97 254 GLY A O 1
ATOM 1973 N N . GLY A 1 255 ? 20.979 7.930 -26.661 1.00 54.25 255 GLY A N 1
ATOM 1974 C CA . GLY A 1 255 ? 22.147 8.546 -27.317 1.00 54.25 255 GLY A CA 1
ATOM 1975 C C . GLY A 1 255 ? 22.900 9.637 -26.541 1.00 54.25 255 GLY A C 1
ATOM 1976 O O . GLY A 1 255 ? 24.038 9.942 -26.886 1.00 54.25 255 GLY A O 1
ATOM 1977 N N . THR A 1 256 ? 22.293 10.296 -25.543 1.00 60.72 256 THR A N 1
ATOM 1978 C CA . THR A 1 256 ? 22.882 11.513 -24.941 1.00 60.72 256 THR A CA 1
ATOM 1979 C C . THR A 1 256 ? 22.724 11.596 -23.424 1.00 60.72 256 THR A C 1
ATOM 1981 O O . THR A 1 256 ? 21.716 11.175 -22.855 1.00 60.72 256 THR A O 1
ATOM 1984 N N . VAL A 1 257 ? 23.700 12.233 -22.765 1.00 64.88 257 VAL A N 1
ATOM 1985 C CA . VAL A 1 257 ? 23.706 12.496 -21.312 1.00 64.88 257 VAL A CA 1
ATOM 1986 C C . VAL A 1 257 ? 22.425 13.208 -20.858 1.00 64.88 257 VAL A C 1
ATOM 1988 O O . VAL A 1 257 ? 21.842 12.843 -19.839 1.00 64.88 257 VAL A O 1
ATOM 1991 N N . GLY A 1 258 ? 21.924 14.169 -21.642 1.00 65.75 258 GLY A N 1
ATOM 1992 C CA . GLY A 1 258 ? 20.672 14.872 -21.340 1.00 65.75 258 GLY A CA 1
ATOM 1993 C C . GLY A 1 258 ? 19.443 13.954 -21.278 1.00 65.75 258 GLY A C 1
ATOM 1994 O O . GLY A 1 258 ? 18.564 14.166 -20.446 1.00 65.75 258 GLY A O 1
ATOM 1995 N N . ARG A 1 259 ? 19.388 12.897 -22.100 1.00 68.38 259 ARG A N 1
ATOM 1996 C CA . ARG A 1 259 ? 18.278 11.926 -22.096 1.00 68.38 259 ARG A CA 1
ATOM 1997 C C . ARG A 1 259 ? 18.334 10.985 -20.891 1.00 68.38 259 ARG A C 1
ATOM 1999 O O . ARG A 1 259 ? 17.286 10.673 -20.331 1.00 68.38 259 ARG A O 1
ATOM 2006 N N . VAL A 1 260 ? 19.534 10.607 -20.444 1.00 67.75 260 VAL A N 1
ATOM 2007 C CA . VAL A 1 260 ? 19.731 9.840 -19.197 1.00 67.75 260 VAL A CA 1
ATOM 2008 C C . VAL A 1 260 ? 19.229 10.638 -17.990 1.00 67.75 260 VAL A C 1
ATOM 2010 O O . VAL A 1 260 ? 18.475 10.116 -17.169 1.00 67.75 260 VAL A O 1
ATOM 2013 N N . TRP A 1 261 ? 19.564 11.930 -17.914 1.00 72.50 261 TRP A N 1
ATOM 2014 C CA . TRP A 1 261 ? 19.070 12.806 -16.847 1.00 72.50 261 TRP A CA 1
ATOM 2015 C C . TRP A 1 261 ? 17.561 13.027 -16.908 1.00 72.50 261 TRP A C 1
ATOM 2017 O O . TRP A 1 261 ? 16.902 13.008 -15.871 1.00 72.50 261 TRP A O 1
ATOM 2027 N N . LEU A 1 262 ? 16.988 13.170 -18.103 1.00 74.88 262 LEU A N 1
ATOM 2028 C CA . LEU A 1 262 ? 15.540 13.260 -18.256 1.00 74.88 262 LEU A CA 1
ATOM 2029 C C . LEU A 1 262 ? 14.836 11.985 -17.769 1.00 74.88 262 LEU A C 1
ATOM 2031 O O . LEU A 1 262 ? 13.834 12.078 -17.062 1.00 74.88 262 LEU A O 1
ATOM 2035 N N . PHE A 1 263 ? 15.369 10.802 -18.084 1.00 74.62 263 PHE A N 1
ATOM 2036 C CA . PHE A 1 263 ? 14.848 9.536 -17.566 1.00 74.62 263 PHE A CA 1
ATOM 2037 C C . PHE A 1 263 ? 14.913 9.463 -16.034 1.00 74.62 263 PHE A C 1
ATOM 2039 O O . PHE A 1 263 ? 13.934 9.069 -15.394 1.00 74.62 263 PHE A O 1
ATOM 2046 N N . ALA A 1 264 ? 16.027 9.892 -15.437 1.00 75.75 264 ALA A N 1
ATOM 2047 C CA . ALA A 1 264 ? 16.172 9.957 -13.985 1.00 75.75 264 ALA A CA 1
ATOM 2048 C C . ALA A 1 264 ? 15.148 10.918 -13.351 1.00 75.75 264 ALA A C 1
ATOM 2050 O O . ALA A 1 264 ? 14.500 10.561 -12.366 1.00 75.75 264 ALA A O 1
ATOM 2051 N N . ILE A 1 265 ? 14.933 12.097 -13.948 1.00 82.06 265 ILE A N 1
ATOM 2052 C CA . ILE A 1 265 ? 13.929 13.074 -13.497 1.00 82.06 265 ILE A CA 1
ATOM 2053 C C . ILE A 1 265 ? 12.518 12.487 -13.590 1.00 82.06 265 ILE A C 1
ATOM 2055 O O . ILE A 1 265 ? 11.757 12.568 -12.630 1.00 82.06 265 ILE A O 1
ATOM 2059 N N . LEU A 1 266 ? 12.160 11.861 -14.712 1.00 83.44 266 LEU A N 1
ATOM 2060 C CA . LEU A 1 266 ? 10.841 11.249 -14.897 1.00 83.44 266 LEU A CA 1
ATOM 2061 C C . LEU A 1 266 ? 10.596 10.098 -13.918 1.00 83.44 266 LEU A C 1
ATOM 2063 O O . LEU A 1 266 ? 9.502 9.984 -13.368 1.00 83.44 266 LEU A O 1
ATOM 2067 N N . SER A 1 267 ? 11.622 9.292 -13.648 1.00 81.94 267 SER A N 1
ATOM 2068 C CA . SER A 1 267 ? 11.572 8.231 -12.638 1.00 81.94 267 SER A CA 1
ATOM 2069 C C . SER A 1 267 ? 11.381 8.807 -11.233 1.00 81.94 267 SER A C 1
ATOM 2071 O O . SER A 1 267 ? 10.543 8.320 -10.473 1.00 81.94 267 SER A O 1
ATOM 2073 N N . ALA A 1 268 ? 12.085 9.894 -10.900 1.00 83.19 268 ALA A N 1
ATOM 2074 C CA . ALA A 1 268 ? 11.914 10.597 -9.631 1.00 83.19 268 ALA A CA 1
ATOM 2075 C C . ALA A 1 268 ? 10.507 11.206 -9.495 1.00 83.19 268 ALA A C 1
ATOM 2077 O O . ALA A 1 268 ? 9.881 11.074 -8.445 1.00 83.19 268 ALA A O 1
ATOM 2078 N N . LEU A 1 269 ? 9.964 11.811 -10.556 1.00 87.19 269 LEU A N 1
ATOM 2079 C CA . LEU A 1 269 ? 8.600 12.350 -10.573 1.00 87.19 269 LEU A CA 1
ATOM 2080 C C . LEU A 1 269 ? 7.546 11.249 -10.414 1.00 87.19 269 LEU A C 1
ATOM 2082 O O . LEU A 1 269 ? 6.611 11.406 -9.628 1.00 87.19 269 LEU A O 1
ATOM 2086 N N . ALA A 1 270 ? 7.704 10.118 -11.107 1.00 86.06 270 ALA A N 1
ATOM 2087 C CA . ALA A 1 270 ? 6.820 8.966 -10.953 1.00 86.06 270 ALA A CA 1
ATOM 2088 C C . ALA A 1 270 ? 6.871 8.400 -9.525 1.00 86.06 270 ALA A C 1
ATOM 2090 O O . ALA A 1 270 ? 5.827 8.064 -8.961 1.00 86.06 270 ALA A O 1
ATOM 2091 N N . ALA A 1 271 ? 8.053 8.360 -8.906 1.00 85.06 271 ALA A N 1
ATOM 2092 C CA . ALA A 1 271 ? 8.215 7.948 -7.516 1.00 85.06 271 ALA A CA 1
ATOM 2093 C C . ALA A 1 271 ? 7.565 8.931 -6.531 1.00 85.06 271 ALA A C 1
ATOM 2095 O O . ALA A 1 271 ? 6.853 8.499 -5.626 1.00 85.06 271 ALA A O 1
ATOM 2096 N N . LEU A 1 272 ? 7.732 10.243 -6.732 1.00 87.69 272 LEU A N 1
ATOM 2097 C CA . LEU A 1 272 ? 7.070 11.277 -5.929 1.00 87.69 272 LEU A CA 1
ATOM 2098 C C . LEU A 1 272 ? 5.546 11.204 -6.051 1.00 87.69 272 LEU A C 1
ATOM 2100 O O . LEU A 1 272 ? 4.843 11.299 -5.045 1.00 87.69 272 LEU A O 1
ATOM 2104 N N . MET A 1 273 ? 5.027 10.974 -7.258 1.00 87.44 273 MET A N 1
ATOM 2105 C CA . MET A 1 273 ? 3.598 10.758 -7.478 1.00 87.44 273 MET A CA 1
ATOM 2106 C C . MET A 1 273 ? 3.119 9.483 -6.771 1.00 87.44 273 MET A C 1
ATOM 2108 O O . MET A 1 273 ? 2.112 9.501 -6.065 1.00 87.44 273 MET A O 1
ATOM 2112 N N . GLY A 1 274 ? 3.866 8.382 -6.886 1.00 87.31 274 GLY A N 1
ATOM 2113 C CA . GLY A 1 274 ? 3.567 7.128 -6.192 1.00 87.31 274 GLY A CA 1
ATOM 2114 C C . GLY A 1 274 ? 3.559 7.274 -4.666 1.00 87.31 274 GLY A C 1
ATOM 2115 O O . GLY A 1 274 ? 2.692 6.711 -3.992 1.00 87.31 274 GLY A O 1
ATOM 2116 N N . ALA A 1 275 ? 4.482 8.070 -4.131 1.00 87.56 275 ALA A N 1
ATOM 2117 C CA . ALA A 1 275 ? 4.572 8.423 -2.723 1.00 87.56 275 ALA A CA 1
ATOM 2118 C C . ALA A 1 275 ? 3.387 9.295 -2.278 1.00 87.56 275 ALA A C 1
ATOM 2120 O O . ALA A 1 275 ? 2.759 9.015 -1.259 1.00 87.56 275 ALA A O 1
ATOM 2121 N N . TRP A 1 276 ? 3.014 10.300 -3.070 1.00 88.44 276 TRP A N 1
ATOM 2122 C CA . TRP A 1 276 ? 1.839 11.128 -2.802 1.00 88.44 276 TRP A CA 1
ATOM 2123 C C . TRP A 1 276 ? 0.544 10.301 -2.778 1.00 88.44 276 TRP A C 1
ATOM 2125 O O . TRP A 1 276 ? -0.243 10.423 -1.837 1.00 88.44 276 TRP A O 1
ATOM 2135 N N . ILE A 1 277 ? 0.361 9.392 -3.746 1.00 88.44 277 ILE A N 1
ATOM 2136 C CA . ILE A 1 277 ? -0.771 8.451 -3.782 1.00 88.44 277 ILE A CA 1
ATOM 2137 C C . ILE A 1 277 ? -0.761 7.553 -2.540 1.00 88.44 277 ILE A C 1
ATOM 2139 O O . ILE A 1 277 ? -1.799 7.349 -1.915 1.00 88.44 277 ILE A O 1
ATOM 2143 N N . LEU A 1 278 ? 0.404 7.028 -2.145 1.00 89.19 278 LEU A N 1
ATOM 2144 C CA . LEU A 1 278 ? 0.528 6.207 -0.939 1.00 89.19 278 LEU A CA 1
ATOM 2145 C C . LEU A 1 278 ? 0.111 6.985 0.318 1.00 89.19 278 LEU A C 1
ATOM 2147 O O . LEU A 1 278 ? -0.675 6.474 1.112 1.00 89.19 278 LEU A O 1
ATOM 2151 N N . GLY A 1 279 ? 0.593 8.217 0.484 1.00 90.00 279 GLY A N 1
ATOM 2152 C CA . GLY A 1 279 ? 0.194 9.096 1.584 1.00 90.00 279 GLY A CA 1
ATOM 2153 C C . GLY A 1 279 ? -1.315 9.353 1.607 1.00 90.00 279 GLY A C 1
ATOM 2154 O O . GLY A 1 279 ? -1.964 9.218 2.646 1.00 90.00 279 GLY A O 1
ATOM 2155 N N . TRP A 1 280 ? -1.911 9.593 0.439 1.00 89.50 280 TRP A N 1
ATOM 2156 C CA . TRP A 1 280 ? -3.357 9.753 0.298 1.00 89.50 280 TRP A CA 1
ATOM 2157 C C . TRP A 1 280 ? -4.140 8.504 0.736 1.00 89.50 280 TRP A C 1
ATOM 2159 O O . TRP A 1 280 ? -5.118 8.610 1.483 1.00 89.50 280 TRP A O 1
ATOM 2169 N N . MET A 1 281 ? -3.680 7.309 0.358 1.00 91.19 281 MET A N 1
ATOM 2170 C CA . MET A 1 281 ? -4.298 6.044 0.775 1.00 91.19 281 MET A CA 1
ATOM 2171 C C . MET A 1 281 ? -4.133 5.769 2.279 1.00 91.19 281 MET A C 1
ATOM 2173 O O . MET A 1 281 ? -5.058 5.278 2.929 1.00 91.19 281 MET A O 1
ATOM 2177 N N . LEU A 1 282 ? -2.991 6.129 2.872 1.00 92.62 282 LEU A N 1
ATOM 2178 C CA . LEU A 1 282 ? -2.770 6.021 4.320 1.00 92.62 282 LEU A CA 1
ATOM 2179 C C . LEU A 1 282 ? -3.732 6.926 5.102 1.00 92.62 282 LEU A C 1
ATOM 2181 O O . LEU A 1 282 ? -4.300 6.499 6.105 1.00 92.62 282 LEU A O 1
ATOM 2185 N N . ARG A 1 283 ? -3.972 8.152 4.625 1.00 92.06 283 ARG A N 1
ATOM 2186 C CA . ARG A 1 283 ? -4.968 9.054 5.223 1.00 92.06 283 ARG A CA 1
ATOM 2187 C C . ARG A 1 283 ? -6.392 8.527 5.059 1.00 92.06 283 ARG A C 1
ATOM 2189 O O . ARG A 1 283 ? -7.147 8.552 6.025 1.00 92.06 283 ARG A O 1
ATOM 2196 N N . THR A 1 284 ? -6.718 7.980 3.889 1.00 92.69 284 THR A N 1
ATOM 2197 C CA . THR A 1 284 ? -8.036 7.381 3.608 1.00 92.69 284 THR A CA 1
ATOM 2198 C C . THR A 1 284 ? -8.318 6.208 4.542 1.00 92.69 284 THR A C 1
ATOM 2200 O O . THR A 1 284 ? -9.370 6.153 5.176 1.00 92.69 284 THR A O 1
ATOM 2203 N N . THR A 1 285 ? -7.349 5.304 4.709 1.00 93.88 285 THR A N 1
ATOM 2204 C CA . THR A 1 285 ? -7.479 4.183 5.652 1.00 93.88 285 THR A CA 1
ATOM 2205 C C . THR A 1 285 ? -7.587 4.644 7.102 1.00 93.88 285 THR A C 1
ATOM 2207 O O . THR A 1 285 ? -8.393 4.092 7.844 1.00 93.88 285 THR A O 1
ATOM 2210 N N . ALA A 1 286 ? -6.834 5.669 7.510 1.00 92.31 286 ALA A N 1
ATOM 2211 C CA . ALA A 1 286 ? -6.947 6.248 8.847 1.00 92.31 286 ALA A CA 1
ATOM 2212 C C . ALA A 1 286 ? -8.310 6.924 9.088 1.00 92.31 286 ALA A C 1
ATOM 2214 O O . ALA A 1 286 ? -8.889 6.769 10.161 1.00 92.31 286 ALA A O 1
ATOM 2215 N N . ALA A 1 287 ? -8.843 7.655 8.104 1.00 91.88 287 ALA A N 1
ATOM 2216 C CA . ALA A 1 287 ? -10.147 8.309 8.187 1.00 91.88 287 ALA A CA 1
ATOM 2217 C C . ALA A 1 287 ? -11.286 7.288 8.302 1.00 91.88 287 ALA A C 1
ATOM 2219 O O . ALA A 1 287 ? -12.063 7.362 9.252 1.00 91.88 287 ALA A O 1
ATOM 2220 N N . PHE A 1 288 ? -11.306 6.283 7.419 1.00 93.06 288 PHE A N 1
ATOM 2221 C CA . PHE A 1 288 ? -12.252 5.171 7.507 1.00 93.06 288 PHE A CA 1
ATOM 2222 C C . PHE A 1 288 ? -12.153 4.450 8.855 1.00 93.06 288 PHE A C 1
ATOM 2224 O O . PHE A 1 288 ? -13.165 4.180 9.495 1.00 93.06 288 PHE A O 1
ATOM 2231 N N . TRP A 1 289 ? -10.931 4.165 9.315 1.00 92.12 289 TRP A N 1
ATOM 2232 C CA . TRP A 1 289 ? -10.722 3.492 10.592 1.00 92.12 289 TRP A CA 1
ATOM 2233 C C . TRP A 1 289 ? -11.299 4.295 11.761 1.00 92.12 289 TRP A C 1
ATOM 2235 O O . TRP A 1 289 ? -11.989 3.717 12.593 1.00 92.12 289 TRP A O 1
ATOM 2245 N N . ARG A 1 290 ? -11.071 5.615 11.816 1.00 90.81 290 ARG A N 1
ATOM 2246 C CA . ARG A 1 290 ? -11.638 6.477 12.869 1.00 90.81 290 ARG A CA 1
ATOM 2247 C C . ARG A 1 290 ? -13.164 6.456 12.855 1.00 90.81 290 ARG A C 1
ATOM 2249 O O . ARG A 1 290 ? -13.764 6.329 13.917 1.00 90.81 290 ARG A O 1
ATOM 2256 N N . HIS A 1 291 ? -13.767 6.533 11.668 1.00 90.69 291 HIS A N 1
ATOM 2257 C CA . HIS A 1 291 ? -15.218 6.450 11.505 1.00 90.69 291 HIS A CA 1
ATOM 2258 C C . HIS A 1 291 ? -15.771 5.117 12.015 1.00 90.69 291 HIS A C 1
ATOM 2260 O O . HIS A 1 291 ? -16.647 5.103 12.872 1.00 90.69 291 HIS A O 1
ATOM 2266 N N . ASP A 1 292 ? -15.210 3.987 11.571 1.00 89.12 292 ASP A N 1
ATOM 2267 C CA . ASP A 1 292 ? -15.655 2.659 12.019 1.00 89.12 292 ASP A CA 1
ATOM 2268 C C . ASP A 1 292 ? -15.440 2.453 13.531 1.00 89.12 292 ASP A C 1
ATOM 2270 O O . ASP A 1 292 ? -16.217 1.744 14.1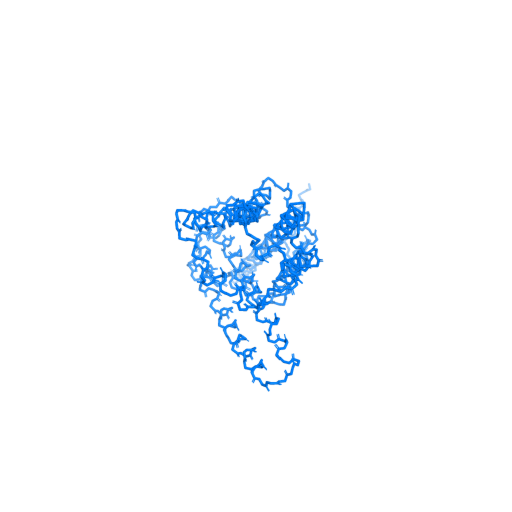68 1.00 89.12 292 ASP A O 1
ATOM 2274 N N . GLN A 1 293 ? -14.428 3.082 14.139 1.00 87.06 293 GLN A N 1
ATOM 2275 C CA . GLN A 1 293 ? -14.282 3.071 15.598 1.00 87.06 293 GLN A CA 1
ATOM 2276 C C . GLN A 1 293 ? -15.365 3.874 16.305 1.00 87.06 293 GLN A C 1
ATOM 2278 O O . GLN A 1 293 ? -15.900 3.381 17.293 1.00 87.06 293 GLN A O 1
ATOM 2283 N N . ALA A 1 294 ? -15.674 5.078 15.821 1.00 87.19 294 ALA A N 1
ATOM 2284 C CA . ALA A 1 294 ? -16.724 5.910 16.397 1.00 87.19 294 ALA A CA 1
ATOM 2285 C C . ALA A 1 294 ? -18.069 5.172 16.352 1.00 87.19 294 ALA A C 1
ATOM 2287 O O . ALA A 1 294 ? -18.656 4.927 17.399 1.00 87.19 294 ALA A O 1
ATOM 2288 N N . VAL A 1 295 ? -18.442 4.650 15.177 1.00 86.19 295 VAL A N 1
ATOM 2289 C CA . VAL A 1 295 ? -19.648 3.828 14.981 1.00 86.19 295 VAL A CA 1
ATOM 2290 C C . VAL A 1 295 ? -19.714 2.668 15.979 1.00 86.19 295 VAL A C 1
ATOM 2292 O O . VAL A 1 295 ? -20.741 2.437 16.604 1.00 86.19 295 VAL A O 1
ATOM 2295 N N . ARG A 1 296 ? -18.617 1.923 16.173 1.00 84.06 296 ARG A N 1
ATOM 2296 C CA . ARG A 1 296 ? -18.604 0.779 17.103 1.00 84.06 296 ARG A CA 1
ATOM 2297 C C . ARG A 1 296 ? -18.679 1.170 18.572 1.00 84.06 296 ARG A C 1
ATOM 2299 O O . ARG A 1 296 ? -19.162 0.363 19.358 1.00 84.06 296 ARG A O 1
ATOM 2306 N N . ARG A 1 297 ? -18.131 2.325 18.953 1.00 84.50 297 ARG A N 1
ATOM 2307 C CA . ARG A 1 297 ? -18.224 2.822 20.331 1.00 84.50 297 ARG A CA 1
ATOM 2308 C C . ARG A 1 297 ? -19.661 3.217 20.635 1.00 84.50 297 ARG A C 1
ATOM 2310 O O . ARG A 1 297 ? -20.211 2.684 21.588 1.00 84.50 297 ARG A O 1
ATOM 2317 N N . THR A 1 298 ? -20.282 3.993 19.750 1.00 85.19 298 THR A N 1
ATOM 2318 C CA . THR A 1 298 ? -21.694 4.368 19.860 1.00 85.19 298 THR A CA 1
ATOM 2319 C C . THR A 1 298 ? -22.597 3.134 19.915 1.00 85.19 298 THR A C 1
ATOM 2321 O O . THR A 1 298 ? -23.432 3.035 20.802 1.00 85.19 298 THR A O 1
ATOM 2324 N N . LEU A 1 299 ? -22.390 2.129 19.050 1.00 84.25 299 LEU A N 1
ATOM 2325 C CA . LEU A 1 299 ? -23.167 0.880 19.121 1.00 84.25 299 LEU A CA 1
ATOM 2326 C C . LEU A 1 299 ? -23.017 0.161 20.467 1.00 84.25 299 LEU A C 1
ATOM 2328 O O . LEU A 1 299 ? -24.011 -0.291 21.021 1.00 84.25 299 LEU A O 1
ATOM 2332 N N . ALA A 1 300 ? -21.799 0.069 21.007 1.00 84.69 300 ALA A N 1
ATOM 2333 C CA . ALA A 1 300 ? -21.576 -0.574 22.301 1.00 84.69 300 ALA A CA 1
ATOM 2334 C C . ALA A 1 300 ? -22.221 0.206 23.462 1.00 84.69 300 ALA A C 1
ATOM 2336 O O . ALA A 1 300 ? -22.704 -0.402 24.413 1.00 84.69 300 ALA A O 1
ATOM 2337 N N . GLU A 1 301 ? -22.238 1.539 23.389 1.00 85.25 301 GLU A N 1
ATOM 2338 C CA . GLU A 1 301 ? -22.906 2.403 24.369 1.00 85.25 301 GLU A CA 1
ATOM 2339 C C . GLU A 1 301 ? -24.432 2.253 24.308 1.00 85.25 301 GLU A C 1
ATOM 2341 O O . GLU A 1 301 ? -25.074 2.141 25.352 1.00 85.25 301 GLU A O 1
ATOM 2346 N N . LEU A 1 302 ? -25.003 2.171 23.102 1.00 83.81 302 LEU A N 1
ATOM 2347 C CA . LEU A 1 302 ? -26.429 1.907 22.890 1.00 83.81 302 LEU A CA 1
ATOM 2348 C C . LEU A 1 302 ? -26.833 0.511 23.384 1.00 83.81 302 LEU A C 1
ATOM 2350 O O . LEU A 1 302 ? -27.844 0.378 24.069 1.00 83.81 302 LEU A O 1
ATOM 2354 N N . GLU A 1 303 ? -26.034 -0.520 23.089 1.00 86.12 303 GLU A N 1
ATOM 2355 C CA . GLU A 1 303 ? -26.257 -1.884 23.587 1.00 86.12 303 GLU A CA 1
ATOM 2356 C C . GLU A 1 303 ? -26.218 -1.927 25.121 1.00 86.12 303 GLU A C 1
ATOM 2358 O O . GLU A 1 303 ? -27.120 -2.486 25.742 1.00 86.12 303 GLU A O 1
ATOM 2363 N N . ALA A 1 304 ? -25.223 -1.282 25.741 1.00 86.12 304 ALA A N 1
ATOM 2364 C CA . ALA A 1 304 ? -25.117 -1.204 27.196 1.00 86.12 304 ALA A CA 1
ATOM 2365 C C . ALA A 1 304 ? -26.310 -0.461 27.825 1.00 86.12 304 ALA A C 1
ATOM 2367 O O . ALA A 1 304 ? -26.860 -0.914 28.831 1.00 86.12 304 ALA A O 1
ATOM 2368 N N . ALA A 1 305 ? -26.742 0.650 27.220 1.00 83.44 305 ALA A N 1
ATOM 2369 C CA . ALA A 1 305 ? -27.902 1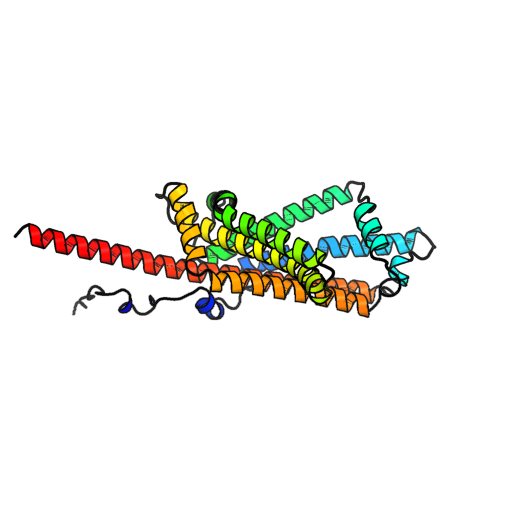.407 27.678 1.00 83.44 305 ALA A CA 1
ATOM 2370 C C . ALA A 1 305 ? -29.195 0.584 27.584 1.00 83.44 305 ALA A C 1
ATOM 2372 O O . ALA A 1 305 ? -29.956 0.564 28.547 1.00 83.44 305 ALA A O 1
ATOM 2373 N N . ALA A 1 306 ? -29.402 -0.139 26.479 1.00 81.94 306 ALA A N 1
ATOM 2374 C CA . ALA A 1 306 ? -30.559 -1.012 26.293 1.00 81.94 306 ALA A CA 1
ATOM 2375 C C . ALA A 1 306 ? -30.592 -2.156 27.322 1.00 81.94 306 ALA A C 1
ATOM 2377 O O . ALA A 1 306 ? -31.643 -2.450 27.890 1.00 81.94 306 ALA A O 1
ATOM 2378 N N . THR A 1 307 ? -29.439 -2.771 27.615 1.00 83.31 307 THR A N 1
ATOM 2379 C CA . THR A 1 307 ? -29.355 -3.816 28.650 1.00 83.31 307 THR A CA 1
ATOM 2380 C C . THR A 1 307 ? -29.608 -3.284 30.059 1.00 83.31 307 THR A C 1
ATOM 2382 O O . THR A 1 307 ? -30.214 -3.983 30.861 1.00 83.31 307 THR A O 1
ATOM 2385 N N . ALA A 1 308 ? -29.195 -2.048 30.359 1.00 79.75 308 ALA A N 1
ATOM 2386 C CA . ALA A 1 308 ? -29.456 -1.427 31.656 1.00 79.75 308 ALA A CA 1
ATOM 2387 C C . ALA A 1 308 ? -30.951 -1.129 31.847 1.00 79.75 308 ALA A C 1
ATOM 2389 O O . ALA A 1 308 ? -31.496 -1.411 32.905 1.00 79.75 308 ALA A O 1
ATOM 2390 N N . THR A 1 309 ? -31.633 -0.633 30.808 1.00 76.25 309 THR A N 1
ATOM 2391 C CA . THR A 1 309 ? -33.083 -0.379 30.860 1.00 76.25 309 THR A CA 1
ATOM 2392 C C . THR A 1 309 ? -33.928 -1.649 30.936 1.00 76.25 309 THR A C 1
ATOM 2394 O O . THR A 1 309 ? -35.012 -1.605 31.497 1.00 76.25 309 THR A O 1
ATOM 2397 N N . ALA A 1 310 ? -33.448 -2.767 30.382 1.00 71.56 310 ALA A N 1
ATOM 2398 C CA . ALA A 1 310 ? -34.129 -4.058 30.487 1.00 71.56 310 ALA A CA 1
ATOM 2399 C C . ALA A 1 310 ? -33.956 -4.708 31.873 1.00 71.56 310 ALA A C 1
ATOM 2401 O O . ALA A 1 310 ? -34.831 -5.441 32.311 1.00 71.56 310 ALA A O 1
ATOM 2402 N N . GLY A 1 311 ? -32.845 -4.430 32.567 1.00 63.81 311 GLY A N 1
ATOM 2403 C CA . GLY A 1 311 ? -32.620 -4.900 33.938 1.00 63.81 311 GLY A CA 1
ATOM 2404 C C . GLY A 1 311 ? -33.501 -4.193 34.972 1.00 63.81 311 GLY A C 1
ATOM 2405 O O . GLY A 1 311 ? -34.020 -4.852 35.859 1.00 63.81 311 GLY A O 1
ATOM 2406 N N . ASP A 1 312 ? -33.733 -2.884 34.816 1.00 58.09 312 ASP A N 1
ATOM 2407 C CA . ASP A 1 312 ? -34.620 -2.113 35.709 1.00 58.09 312 ASP A CA 1
ATOM 2408 C C . ASP A 1 312 ? -36.104 -2.517 35.581 1.00 58.09 312 ASP A C 1
ATOM 2410 O O . ASP A 1 312 ? -36.874 -2.288 36.506 1.00 58.09 312 ASP A O 1
ATOM 2414 N N . SER A 1 313 ? -36.527 -3.116 34.458 1.00 57.28 313 SER A N 1
ATOM 2415 C CA . SER A 1 313 ? -37.919 -3.556 34.256 1.00 57.28 313 SER A CA 1
ATOM 2416 C C . SER A 1 313 ? -38.236 -4.956 34.791 1.00 57.28 313 SER A C 1
ATOM 2418 O O . SER A 1 313 ? -39.408 -5.318 34.832 1.00 57.28 313 SER A O 1
ATOM 2420 N N . ASP A 1 314 ? -37.219 -5.742 35.158 1.00 54.22 314 ASP A N 1
ATOM 2421 C CA . ASP A 1 314 ? -37.383 -7.096 35.715 1.00 54.22 314 ASP A CA 1
ATOM 2422 C C . ASP A 1 314 ? -37.357 -7.106 37.264 1.00 54.22 314 ASP A C 1
ATOM 2424 O O . ASP A 1 314 ? -37.646 -8.138 37.872 1.00 54.22 314 ASP A O 1
ATOM 2428 N N . ASP A 1 315 ? -37.036 -5.967 37.896 1.00 51.59 315 ASP A N 1
ATOM 2429 C CA . ASP A 1 315 ? -36.970 -5.775 39.358 1.00 51.59 315 ASP A CA 1
ATOM 2430 C C . ASP A 1 315 ? -38.209 -5.039 39.950 1.00 51.59 315 ASP A C 1
ATOM 2432 O O . ASP A 1 315 ? -38.243 -4.774 41.157 1.00 51.59 315 ASP A O 1
ATOM 2436 N N . GLU A 1 316 ? -39.238 -4.743 39.137 1.00 45.91 316 GLU A N 1
ATOM 2437 C CA . GLU A 1 316 ? -40.581 -4.269 39.565 1.00 45.91 316 GLU A CA 1
ATOM 2438 C C . GLU A 1 316 ? -41.638 -5.388 39.533 1.00 45.91 316 GLU A C 1
ATOM 2440 O O . GLU A 1 316 ? -42.444 -5.460 40.494 1.00 45.91 316 GLU A O 1
#

Radius of gyration: 25.14 Å; chains: 1; bounding box: 78×48×71 Å

Secondary structure (DSSP, 8-state):
-----PPPSSTTSSTT-S---GGGGTTTT---S-SHHHHHHHHHHHHHHHHHHHHHHHHHHHHHHHSSS--HHHHHTTTS--HHHHHHHHHS----SHHHHHHHHHHHHHHHHHHHHHHHHHHHHTT----HHHHHHHHHHHHHHTHHHHHHHHHHHHHHHHHHHT--HHHHHHHHHHHHHHHHHHHHHHHHHHHHHHHHHHH-TTS-HHHHHHHHHHHHHTSHHHHHHHHHHHHHHHHHHHHHHHHHHHHH-S--HHHHHHHHHHHHHHHHHHHHHHHHHHHHHHHHHHHHHHHHHHHHHHHHHHHHHHHHTS--

Foldseek 3Di:
DPPPPDQDLDLVPDPPLPDDDLVVCLVVLPQQAPDPLSVLLLVLLLLLLLVVLVVVLVVCVVVVVPPVDDPCCQVCQLPDDDVVNVVCCVVVVPPPDPVVVVSVVSNVVSVVSNLVSLQCLLCVLLVHDDDPCLLVLLLVLLVVLLPVLVVVLVVVLVVLVVQLPPPDVVSVVCSVVVNQLSVQLSVQLSVLLSLQLSVLCRPDPPDDSVRSSVVSSCSCVVRVVRSSCLSSVLSVLLCVLVVVLSVVLSVVGNHDPVSSVVSSVSSSVSSSVNSSSSSSSSSSSSVSSSSVVVSVVSVVVSVVVVVVVVVVVVVD

Sequence (316 aa):
MTESHERPVSIHDEPGLGPRGPWSFLKESAPGGFSGSGRWLLGGWLLMAIGPAFLWASYLMDHTRVSGGWSALPAHWGEQLNAKELFELFDRGEVHGPLGMGAATALIVAIFLILWASWKHQAEAAGLRHKLGAWLGGLMDTCLAGLPVLITFLLASVFLGYLGGLGVPPLSWFAFYGRPLLALATISTLMIQWWLLRLNRLERKGLGWFGHVRLGFVRLWRHPIEWLGLALGGAAIRLALNGAVLKLAWRMGGGTVGRVWLFAILSALAALMGAWILGWMLRTTAAFWRHDQAVRRTLAELEAAATATAGDSDDE

pLDDT: mean 74.9, std 17.07, range [34.66, 95.62]